Protein AF-0000000079021219 (afdb_homodimer)

Radius of gyration: 35.15 Å; Cα contacts (8 Å, |Δi|>4): 753; chains: 2; bounding box: 77×133×122 Å

Organism: Lymnaea stagnalis (NCBI:txid6523)

Secondary structure (DSSP, 8-state):
-------------------------TT--------------HHHHSTTSSEEHHHHHHHHH-HHHHHHH-EEEEEEEEEEE--PPP---------------S-GGG-EEEEEEEEEEEEESSS-PPPEEEP--SSEE--EEEEEESSTTPBPSSSEEEEEEEEEEEEEEE-TTS-EEEEEEEEEEEEEEEE-/-------------------------TT--------------HHHHSTTSSEEHHHHHHHHH-HHHHHHH-EEEEEEEEEEE--PPP-----------------STT-EEEEEEEEEEEEESSS-PPPEEEP--SSEE--EEEEEESSTTPBPGGGEEEEEEEEEEEEEEE-TTS-EEEEEEEEEEEEEEEE-

Sequence (384 aa):
MTFHLFRSFSVAIFCWLPLTCEVHSSFLHNGSFKKNSCQLTARQRFPGLFLSREKVMCMLVDPDGLSEESYRISEVQLRVPYNPKAEEVATEARTRFSRATSDPCCTTTMTMTIPYTVVPKYDSRQQFKVKHLSTSYQILHEGKCASPGAACTMTGTCQLMYRVQWVLVEKGDGTDTFIPVEVANHCYCQYHMTFHLFRSFSVAIFCWLPLTCEVHSSFLHNGSFKKNSCQLTARQRFPGLFLSREKVMCMLVDPDGLSEESYRISEVQLRVPYNPKAEEVATEARTRFSRATSDPCCTTTMTMTIPYTVVPKYDSRQQFKVKHLSTSYQILHEGKCASPGAACTMTGTCQLMYRVQWVLVEKGDGTDTFIPVEVANHCYCQYH

Structure (mmCIF, N/CA/C/O backbone):
data_AF-0000000079021219-model_v1
#
loop_
_entity.id
_entity.type
_entity.pdbx_description
1 polymer 'Spaetzle domain-containing protein'
#
loop_
_atom_site.group_PDB
_atom_site.id
_atom_site.type_symbol
_atom_site.label_atom_id
_atom_site.label_alt_id
_atom_site.label_comp_id
_atom_site.label_asym_id
_atom_site.label_entity_id
_atom_site.label_seq_id
_atom_site.pdbx_PDB_ins_code
_atom_site.Cartn_x
_atom_site.Cartn_y
_atom_site.Cartn_z
_atom_site.occupancy
_atom_site.B_iso_or_equiv
_atom_site.auth_seq_id
_atom_site.auth_comp_id
_atom_site.auth_asym_id
_atom_site.auth_atom_id
_atom_site.pdbx_PDB_model_num
ATOM 1 N N . MET A 1 1 ? -36.031 95.625 -39.094 1 22.97 1 MET A N 1
ATOM 2 C CA . MET A 1 1 ? -35.812 96.188 -37.781 1 22.97 1 MET A CA 1
ATOM 3 C C . MET A 1 1 ? -34.812 95.312 -37 1 22.97 1 MET A C 1
ATOM 5 O O . MET A 1 1 ? -34.531 94.188 -37.375 1 22.97 1 MET A O 1
ATOM 9 N N . THR A 1 2 ? -34.812 95.375 -35.594 1 24.5 2 THR A N 1
ATOM 10 C CA . THR A 1 2 ? -33.906 95.5 -34.469 1 24.5 2 THR A CA 1
ATOM 11 C C . THR A 1 2 ? -33.469 94.125 -33.938 1 24.5 2 THR A C 1
ATOM 13 O O . THR A 1 2 ? -32.562 94.062 -33.125 1 24.5 2 THR A O 1
ATOM 16 N N . PHE A 1 3 ? -34.125 93 -34.25 1 26.78 3 PHE A N 1
ATOM 17 C CA . PHE A 1 3 ? -34.188 92.25 -33 1 26.78 3 PHE A CA 1
ATOM 18 C C . PHE A 1 3 ? -32.781 91.812 -32.594 1 26.78 3 PHE A C 1
ATOM 20 O O . PHE A 1 3 ? -32.031 91.25 -33.406 1 26.78 3 PHE A O 1
ATOM 27 N N . HIS A 1 4 ? -32.25 92.25 -31.453 1 21.83 4 HIS A N 1
ATOM 28 C CA . HIS A 1 4 ? -31.078 92.438 -30.594 1 21.83 4 HIS A CA 1
ATOM 29 C C . HIS A 1 4 ? -30.578 91.062 -30.062 1 21.83 4 HIS A C 1
ATOM 31 O O . HIS A 1 4 ? -29.391 90.875 -29.797 1 21.83 4 HIS A O 1
ATOM 37 N N . LEU A 1 5 ? -31.453 90.062 -29.609 1 23.92 5 LEU A N 1
ATOM 38 C CA . LEU A 1 5 ? -31.109 89.625 -28.266 1 23.92 5 LEU A CA 1
ATOM 39 C C . LEU A 1 5 ? -29.906 88.688 -28.312 1 23.92 5 LEU A C 1
ATOM 41 O O . LEU A 1 5 ? -29.953 87.625 -28.969 1 23.92 5 LEU A O 1
ATOM 45 N N . PHE A 1 6 ? -28.641 89.125 -28.141 1 26.73 6 PHE A N 1
ATOM 46 C CA . PHE A 1 6 ? -27.281 88.625 -28.062 1 26.73 6 PHE A CA 1
ATOM 47 C C . PHE A 1 6 ? -27.109 87.75 -26.828 1 26.73 6 PHE A C 1
ATOM 49 O O . PHE A 1 6 ? -26.625 88.188 -25.797 1 26.73 6 PHE A O 1
ATOM 56 N N . ARG A 1 7 ? -28.266 87.062 -26.297 1 23.08 7 ARG A N 1
ATOM 57 C CA . ARG A 1 7 ? -27.984 86.562 -24.938 1 23.08 7 ARG A CA 1
ATOM 58 C C . ARG A 1 7 ? -26.75 85.688 -24.906 1 23.08 7 ARG A C 1
ATOM 60 O O . ARG A 1 7 ? -26.641 84.75 -25.719 1 23.08 7 ARG A O 1
ATOM 67 N N . SER A 1 8 ? -25.562 86.188 -24.344 1 23 8 SER A N 1
ATOM 68 C CA . SER A 1 8 ? -24.219 85.812 -23.953 1 23 8 SER A CA 1
ATOM 69 C C . SER A 1 8 ? -24.234 84.625 -23.031 1 23 8 SER A C 1
ATOM 71 O O . SER A 1 8 ? -24.766 84.688 -21.922 1 23 8 SER A O 1
ATOM 73 N N . PHE A 1 9 ? -24.656 83.375 -23.484 1 28.86 9 PHE A N 1
ATOM 74 C CA . PHE A 1 9 ? -24.688 82.188 -22.656 1 28.86 9 PHE A CA 1
ATOM 75 C C . PHE A 1 9 ? -23.328 81.938 -22.016 1 28.86 9 PHE A C 1
ATOM 77 O O . PHE A 1 9 ? -22.312 81.812 -22.719 1 28.86 9 PHE A O 1
ATOM 84 N N . SER A 1 10 ? -23.062 82.5 -20.703 1 21.81 10 SER A N 1
ATOM 85 C CA . SER A 1 10 ? -21.953 82.375 -19.75 1 21.81 10 SER A CA 1
ATOM 86 C C . SER A 1 10 ? -21.594 80.938 -19.453 1 21.81 10 SER A C 1
ATOM 88 O O . SER A 1 10 ? -22.328 80.25 -18.734 1 21.81 10 SER A O 1
ATOM 90 N N . VAL A 1 11 ? -21.172 80.062 -20.375 1 25.95 11 VAL A N 1
ATOM 91 C CA . VAL A 1 11 ? -20.828 78.688 -20.188 1 25.95 11 VAL A CA 1
ATOM 92 C C . VAL A 1 11 ? -19.656 78.562 -19.203 1 25.95 11 VAL A C 1
ATOM 94 O O . VAL A 1 11 ? -18.5 78.625 -19.594 1 25.95 11 VAL A O 1
ATOM 97 N N . ALA A 1 12 ? -19.578 79.438 -18.016 1 21.14 12 ALA A N 1
ATOM 98 C CA . ALA A 1 12 ? -18.328 79.5 -17.266 1 21.14 12 ALA A CA 1
ATOM 99 C C . ALA A 1 12 ? -17.938 78.125 -16.703 1 21.14 12 ALA A C 1
ATOM 101 O O . ALA A 1 12 ? -16.766 77.875 -16.406 1 21.14 12 ALA A O 1
ATOM 102 N N . ILE A 1 13 ? -18.766 77.125 -16.297 1 25.8 13 ILE A N 1
ATOM 103 C CA . ILE A 1 13 ? -18.391 76.688 -14.969 1 25.8 13 ILE A CA 1
ATOM 104 C C . ILE A 1 13 ? -17.078 75.875 -15.055 1 25.8 13 ILE A C 1
ATOM 106 O O . ILE A 1 13 ? -17 74.875 -15.734 1 25.8 13 ILE A O 1
ATOM 110 N N . PHE A 1 14 ? -15.812 76.438 -14.836 1 23.38 14 PHE A N 1
ATOM 111 C CA . PHE A 1 14 ? -14.398 76.125 -14.875 1 23.38 14 PHE A CA 1
ATOM 112 C C . PHE A 1 14 ? -14.102 75 -13.859 1 23.38 14 PHE A C 1
ATOM 114 O O . PHE A 1 14 ? -12.961 74.562 -13.766 1 23.38 14 PHE A O 1
ATOM 121 N N . CYS A 1 15 ? -14.922 74.688 -12.812 1 23.69 15 CYS A N 1
ATOM 122 C CA . CYS A 1 15 ? -14.133 74.375 -11.625 1 23.69 15 CYS A CA 1
ATOM 123 C C . CYS A 1 15 ? -13.375 73.062 -11.812 1 23.69 15 CYS A C 1
ATOM 125 O O . CYS A 1 15 ? -13.945 71.938 -11.672 1 23.69 15 CYS A O 1
ATOM 127 N N . TRP A 1 16 ? -12.602 72.75 -12.875 1 23.31 16 TRP A N 1
ATOM 128 C CA . TRP A 1 16 ? -11.977 71.438 -13.055 1 23.31 16 TRP A CA 1
ATOM 129 C C . TRP A 1 16 ? -10.945 71.188 -11.969 1 23.31 16 TRP A C 1
ATOM 131 O O . TRP A 1 16 ? -9.75 71.438 -12.172 1 23.31 16 TRP A O 1
ATOM 141 N N . LEU A 1 17 ? -10.953 71.875 -10.742 1 25.25 17 LEU A N 1
ATOM 142 C CA . LEU A 1 17 ? -9.703 71.625 -10.023 1 25.25 17 LEU A CA 1
ATOM 143 C C . LEU A 1 17 ? -9.477 70.125 -9.781 1 25.25 17 LEU A C 1
ATOM 145 O O . LEU A 1 17 ? -10.352 69.438 -9.258 1 25.25 17 LEU A O 1
ATOM 149 N N . PRO A 1 18 ? -8.594 69.5 -10.586 1 26.06 18 PRO A N 1
ATOM 150 C CA . PRO A 1 18 ? -8.195 68.062 -10.398 1 26.06 18 PRO A CA 1
ATOM 151 C C . PRO A 1 18 ? -7.594 67.812 -9.016 1 26.06 18 PRO A C 1
ATOM 153 O O . PRO A 1 18 ? -6.555 68.375 -8.672 1 26.06 18 PRO A O 1
ATOM 156 N N . LEU A 1 19 ? -8.32 68 -7.855 1 23.64 19 LEU A N 1
ATOM 157 C CA . LEU A 1 19 ? -7.734 67.625 -6.566 1 23.64 19 LEU A CA 1
ATOM 158 C C . LEU A 1 19 ? -7.043 66.25 -6.645 1 23.64 19 LEU A C 1
ATOM 160 O O . LEU A 1 19 ? -7.672 65.25 -6.988 1 23.64 19 LEU A O 1
ATOM 164 N N . THR A 1 20 ? -5.75 66.312 -7.004 1 25.94 20 THR A N 1
ATOM 165 C CA . THR A 1 20 ? -4.781 65.188 -6.898 1 25.94 20 THR A CA 1
ATOM 166 C C . THR A 1 20 ? -4.816 64.562 -5.508 1 25.94 20 THR A C 1
ATOM 168 O O . THR A 1 20 ? -4.551 65.25 -4.512 1 25.94 20 THR A O 1
ATOM 171 N N . CYS A 1 21 ? -5.902 63.906 -5.086 1 25.38 21 CYS A N 1
ATOM 172 C CA . CYS A 1 21 ? -5.922 63.125 -3.859 1 25.38 21 CYS A CA 1
ATOM 173 C C . CYS A 1 21 ? -4.645 62.281 -3.723 1 25.38 21 CYS A C 1
ATOM 175 O O . CYS A 1 21 ? -4.387 61.406 -4.531 1 25.38 21 CYS A O 1
ATOM 177 N N . GLU A 1 22 ? -3.553 63 -3.334 1 25.78 22 GLU A N 1
ATOM 178 C CA . GLU A 1 22 ? -2.35 62.312 -2.857 1 25.78 22 GLU A CA 1
ATOM 179 C C . GLU A 1 22 ? -2.689 61.219 -1.837 1 25.78 22 GLU A C 1
ATOM 181 O O . GLU A 1 22 ? -3.1 61.531 -0.715 1 25.78 22 GLU A O 1
ATOM 186 N N . VAL A 1 23 ? -3.371 60.156 -2.215 1 27.3 23 VAL A N 1
ATOM 187 C CA . VAL A 1 23 ? -3.461 59 -1.318 1 27.3 23 VAL A CA 1
ATOM 188 C C . VAL A 1 23 ? -2.068 58.625 -0.82 1 27.3 23 VAL A C 1
ATOM 190 O O . VAL A 1 23 ? -1.157 58.406 -1.619 1 27.3 23 VAL A O 1
ATOM 193 N N . HIS A 1 24 ? -1.625 59.25 0.231 1 25.52 24 HIS A N 1
ATOM 194 C CA . HIS A 1 24 ? -0.455 58.812 0.98 1 25.52 24 HIS A CA 1
ATOM 195 C C . HIS A 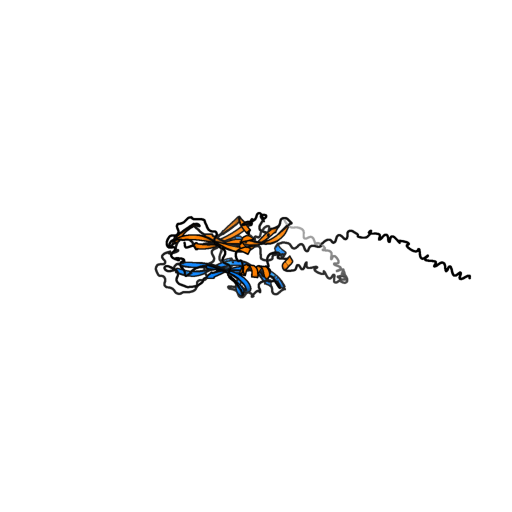1 24 ? -0.501 57.312 1.233 1 25.52 24 HIS A C 1
ATOM 197 O O . HIS A 1 24 ? -1.47 56.812 1.803 1 25.52 24 HIS A O 1
ATOM 203 N N . SER A 1 25 ? 0.122 56.5 0.363 1 25.83 25 SER A N 1
ATOM 204 C CA . SER A 1 25 ? 0.466 55.062 0.419 1 25.83 25 SER A CA 1
ATOM 205 C C . SER A 1 25 ? 1.284 54.75 1.664 1 25.83 25 SER A C 1
ATOM 207 O O . SER A 1 25 ? 2.252 54 1.598 1 25.83 25 SER A O 1
ATOM 209 N N . SER A 1 26 ? 1.461 55.625 2.617 1 25.72 26 SER A N 1
ATOM 210 C CA . SER A 1 26 ? 2.504 55.25 3.572 1 25.72 26 SER A CA 1
ATOM 211 C C . SER A 1 26 ? 2.178 53.938 4.281 1 25.72 26 SER A C 1
ATOM 213 O O . SER A 1 26 ? 3.082 53.188 4.664 1 25.72 26 SER A O 1
ATOM 215 N N . PHE A 1 27 ? 1.012 53.906 4.984 1 26.17 27 PHE A N 1
ATOM 216 C CA . PHE A 1 27 ? 1.003 53.031 6.152 1 26.17 27 PHE A CA 1
ATOM 217 C C . PHE A 1 27 ? 1.012 51.562 5.734 1 26.17 27 PHE A C 1
ATOM 219 O O . PHE A 1 27 ? 0.147 50.781 6.148 1 26.17 27 PHE A O 1
ATOM 226 N N . LEU A 1 28 ? 1.067 51.25 4.496 1 30.17 28 LEU A N 1
ATOM 227 C CA . LEU A 1 28 ? 1.035 49.781 4.41 1 30.17 28 LEU A CA 1
ATOM 228 C C . LEU A 1 28 ? 2.178 49.156 5.211 1 30.17 28 LEU A C 1
ATOM 230 O O . LEU A 1 28 ? 3.33 49.188 4.77 1 30.17 28 LEU A O 1
ATOM 234 N N . HIS A 1 29 ? 2.35 49.531 6.457 1 27.28 29 HIS A N 1
ATOM 235 C CA . HIS A 1 29 ? 3.293 48.844 7.336 1 27.28 29 HIS A CA 1
ATOM 236 C C . HIS A 1 29 ? 3.316 47.344 7.066 1 27.28 29 HIS A C 1
ATOM 238 O O . HIS A 1 29 ? 2.35 46.812 6.535 1 27.28 29 HIS A O 1
ATOM 244 N N . ASN A 1 30 ? 4.59 46.75 7.266 1 30.78 30 ASN A N 1
ATOM 245 C CA . ASN A 1 30 ? 5.195 45.406 7.281 1 30.78 30 ASN A CA 1
ATOM 246 C C . ASN A 1 30 ? 4.418 44.438 8.18 1 30.78 30 ASN A C 1
ATOM 248 O O . ASN A 1 30 ? 4.68 44.375 9.375 1 30.78 30 ASN A O 1
ATOM 252 N N . GLY A 1 31 ? 3.174 44.594 8.438 1 29.77 31 GLY A N 1
ATOM 253 C CA . GLY A 1 31 ? 2.641 43.5 9.219 1 29.77 31 GLY A CA 1
ATOM 254 C C . GLY A 1 31 ? 3.217 42.156 8.836 1 29.77 31 GLY A C 1
ATOM 255 O O . GLY A 1 31 ? 3.08 41.719 7.684 1 29.77 31 GLY A O 1
ATOM 256 N N . SER A 1 32 ? 4.465 41.938 9.32 1 31.39 32 SER A N 1
ATOM 257 C CA . SER A 1 32 ? 4.945 40.562 9.469 1 31.39 32 SER A CA 1
ATOM 258 C C . SER A 1 32 ? 3.789 39.594 9.695 1 31.39 32 SER A C 1
ATOM 260 O O . SER A 1 32 ? 3.229 39.531 10.797 1 31.39 32 SER A O 1
ATOM 262 N N . PHE A 1 33 ? 2.762 39.562 9.023 1 32.75 33 PHE A N 1
ATOM 263 C CA . PHE A 1 33 ? 2.029 38.312 9.102 1 32.75 33 PHE A CA 1
ATOM 264 C C . PHE A 1 33 ? 2.971 37.156 9.391 1 32.75 33 PHE A C 1
ATOM 266 O O . PHE A 1 33 ? 3.695 36.688 8.508 1 32.75 33 PHE A O 1
ATOM 273 N N . LYS A 1 34 ? 3.68 37.25 10.469 1 36.19 34 LYS A N 1
ATOM 274 C CA . LYS A 1 34 ? 4.203 36 10.992 1 36.19 34 LYS A CA 1
ATOM 275 C C . LYS A 1 34 ? 3.26 34.844 10.68 1 36.19 34 LYS A C 1
ATOM 277 O O . LYS A 1 34 ? 2.137 34.812 11.18 1 36.19 34 LYS A O 1
ATOM 282 N N . LYS A 1 35 ? 3.02 34.438 9.492 1 39.62 35 LYS A N 1
ATOM 283 C CA . LYS A 1 35 ? 2.459 33.125 9.148 1 39.62 35 LYS A CA 1
ATOM 284 C C . LYS A 1 35 ? 2.727 32.094 10.242 1 39.62 35 LYS A C 1
ATOM 286 O O . LYS A 1 35 ? 3.854 31.609 10.391 1 39.62 35 LYS A O 1
ATOM 291 N N . ASN A 1 36 ? 2.396 32.312 11.438 1 41.38 36 ASN A N 1
ATOM 292 C CA . ASN A 1 36 ? 2.301 31.266 12.453 1 41.38 36 ASN A CA 1
ATOM 293 C C . ASN A 1 36 ? 2.023 29.906 11.836 1 41.38 36 ASN A C 1
ATOM 295 O O . ASN A 1 36 ? 0.866 29.531 11.641 1 41.38 36 ASN A O 1
ATOM 299 N N . SER A 1 37 ? 2.59 29.547 10.711 1 49.06 37 SER A N 1
ATOM 300 C CA . SER A 1 37 ? 2.467 28.281 10.008 1 49.06 37 SER A CA 1
ATOM 301 C C . SER A 1 37 ? 2.512 27.094 10.977 1 49.06 37 SER A C 1
ATOM 303 O O . SER A 1 37 ? 3.418 27.016 11.805 1 49.06 37 SER A O 1
ATOM 305 N N . CYS A 1 38 ? 1.424 26.766 11.57 1 59.94 38 CYS A N 1
ATOM 306 C CA . CYS A 1 38 ? 1.309 25.547 12.375 1 59.94 38 CYS A CA 1
ATOM 307 C C . CYS A 1 38 ? 2.342 24.516 11.953 1 59.94 38 CYS A C 1
ATOM 309 O O . CYS A 1 38 ? 2.312 24.031 10.82 1 59.94 38 CYS A O 1
ATOM 311 N N . GLN A 1 39 ? 3.59 24.672 12.398 1 70.44 39 GLN A N 1
ATOM 312 C CA . GLN A 1 39 ? 4.652 23.75 12.008 1 70.44 39 GLN A CA 1
ATOM 313 C C . GLN A 1 39 ? 4.535 22.422 12.75 1 70.44 39 GLN A C 1
ATOM 315 O O . GLN A 1 39 ? 4.957 22.312 13.906 1 70.44 39 GLN A O 1
ATOM 320 N N . LEU A 1 40 ? 3.648 21.578 12.391 1 82.75 40 LEU A N 1
ATOM 321 C CA . LEU A 1 40 ? 3.627 20.219 12.938 1 82.75 40 LEU A CA 1
ATOM 322 C C . LEU A 1 40 ? 4.84 19.422 12.469 1 82.75 40 LEU A C 1
ATOM 324 O O . LEU A 1 40 ? 5.281 19.578 11.32 1 82.75 40 LEU A O 1
ATOM 328 N N . THR A 1 41 ? 5.441 18.703 13.531 1 86.12 41 THR A N 1
ATOM 329 C CA . THR A 1 41 ? 6.457 17.75 13.125 1 86.12 41 THR A CA 1
ATOM 330 C C . THR A 1 41 ? 5.844 16.656 12.25 1 86.12 41 THR A C 1
ATOM 332 O O . THR A 1 41 ? 4.625 16.453 12.258 1 86.12 41 THR A O 1
ATOM 335 N N . ALA A 1 42 ? 6.691 16.031 11.547 1 89.5 42 ALA A N 1
ATOM 336 C CA . ALA A 1 42 ? 6.207 14.953 10.695 1 89.5 42 ALA A CA 1
ATOM 337 C C . ALA A 1 42 ? 5.496 13.883 11.516 1 89.5 42 ALA A C 1
ATOM 339 O O . ALA A 1 42 ? 4.48 13.328 11.086 1 89.5 42 ALA A O 1
ATOM 340 N N . ARG A 1 43 ? 5.984 13.656 12.68 1 90 43 ARG A N 1
ATOM 341 C CA . ARG A 1 43 ? 5.371 12.648 13.547 1 90 43 ARG A CA 1
ATOM 342 C C . ARG A 1 43 ? 3.971 13.078 13.969 1 90 43 ARG A C 1
ATOM 344 O O . ARG A 1 43 ? 3.07 12.242 14.078 1 90 43 ARG A O 1
ATOM 351 N N . GLN A 1 44 ? 3.807 14.305 14.156 1 89.62 44 GLN A N 1
ATOM 352 C CA . GLN A 1 44 ? 2.506 14.836 14.547 1 89.62 44 GLN A CA 1
ATOM 353 C C . GLN A 1 44 ? 1.564 14.922 13.344 1 89.62 44 GLN A C 1
ATOM 355 O O . GLN A 1 44 ? 0.354 14.742 13.484 1 89.62 44 GLN A O 1
ATOM 360 N N . ARG A 1 45 ? 2.117 15.164 12.219 1 91.94 45 ARG A N 1
ATOM 361 C CA . ARG A 1 45 ? 1.324 15.367 11.008 1 91.94 45 ARG A CA 1
ATOM 362 C C . ARG A 1 45 ? 0.832 14.031 10.453 1 91.94 45 ARG A C 1
ATOM 364 O O . ARG A 1 45 ? -0.282 13.945 9.938 1 91.94 45 ARG A O 1
ATOM 371 N N . PHE A 1 46 ? 1.685 13.047 10.625 1 95.75 46 PHE A N 1
ATOM 372 C CA . PHE A 1 46 ? 1.354 11.742 10.062 1 95.75 46 PHE A CA 1
ATOM 373 C C . PHE A 1 46 ? 1.41 10.664 11.141 1 95.75 46 PHE A C 1
ATOM 375 O O . PHE A 1 46 ? 2.189 9.711 11.031 1 95.75 46 PHE A O 1
ATOM 382 N N . PRO A 1 47 ? 0.521 10.766 12.07 1 95.38 47 PRO A N 1
ATOM 383 C CA . PRO A 1 47 ? 0.582 9.797 13.164 1 95.38 47 PRO A CA 1
ATOM 384 C C . PRO A 1 47 ? 0.369 8.359 12.703 1 95.38 47 PRO A C 1
ATOM 386 O O . PRO A 1 47 ? -0.554 8.086 11.93 1 95.38 47 PRO A O 1
ATOM 389 N N . GLY A 1 48 ? 1.235 7.473 13.164 1 96.19 48 GLY A N 1
ATOM 390 C CA . GLY A 1 48 ? 1.099 6.047 12.914 1 96.19 48 GLY A CA 1
ATOM 391 C C . GLY A 1 48 ? 1.76 5.602 11.625 1 96.19 48 GLY A C 1
ATOM 392 O O . GLY A 1 48 ? 1.849 4.406 11.344 1 96.19 48 GLY A O 1
ATOM 393 N N . LEU A 1 49 ? 2.266 6.504 10.797 1 97.81 49 LEU A N 1
ATOM 394 C CA . LEU A 1 49 ? 2.77 6.168 9.469 1 97.81 49 LEU A CA 1
ATOM 395 C C . LEU A 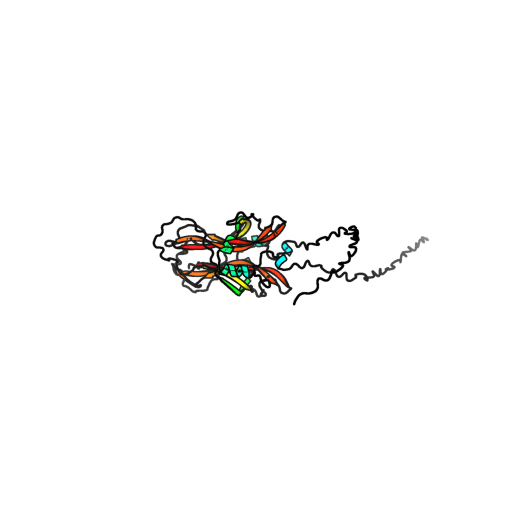1 49 ? 4.18 5.59 9.555 1 97.81 49 LEU A C 1
ATOM 397 O O . LEU A 1 49 ? 4.594 4.824 8.68 1 97.81 49 LEU A O 1
ATOM 401 N N . PHE A 1 50 ? 4.906 6 10.641 1 97.12 50 PHE A N 1
ATOM 402 C CA . PHE A 1 50 ? 6.312 5.629 10.742 1 97.12 50 PHE A CA 1
ATOM 403 C C . PHE A 1 50 ? 6.523 4.602 11.852 1 97.12 50 PHE A C 1
ATOM 405 O O . PHE A 1 50 ? 6.055 4.785 12.969 1 97.12 50 PHE A O 1
ATOM 412 N N . LEU A 1 51 ? 7.219 3.578 11.492 1 94.25 51 LEU A N 1
ATOM 413 C CA . LEU A 1 51 ? 7.531 2.539 12.469 1 94.25 51 LEU A CA 1
ATOM 414 C C . LEU A 1 51 ? 8.906 2.762 13.086 1 94.25 51 LEU A C 1
ATOM 416 O O . LEU A 1 51 ? 9.875 3.039 12.367 1 94.25 51 LEU A O 1
ATOM 420 N N . SER A 1 52 ? 8.898 2.551 14.305 1 92.12 52 SER A N 1
ATOM 421 C CA . SER A 1 52 ? 10.164 2.721 15 1 92.12 52 SER A CA 1
ATOM 422 C C . SER A 1 52 ? 11.156 1.621 14.625 1 92.12 52 SER A C 1
ATOM 424 O O . SER A 1 52 ? 10.758 0.56 14.141 1 92.12 52 SER A O 1
ATOM 426 N N . ARG A 1 53 ? 12.391 1.917 14.891 1 89.25 53 ARG A N 1
ATOM 427 C CA . ARG A 1 53 ? 13.438 0.927 14.664 1 89.25 53 ARG A CA 1
ATOM 428 C C . ARG A 1 53 ? 13.172 -0.347 15.453 1 89.25 53 ARG A C 1
ATOM 430 O O . ARG A 1 53 ? 13.383 -1.453 14.953 1 89.25 53 ARG A O 1
ATOM 437 N N . GLU A 1 54 ? 12.727 -0.184 16.594 1 87.06 54 GLU A N 1
ATOM 438 C CA . GLU A 1 54 ? 12.43 -1.329 17.438 1 87.06 54 GLU A CA 1
ATOM 439 C C . GLU A 1 54 ? 11.352 -2.217 16.812 1 87.06 54 GLU A C 1
ATOM 441 O O . GLU A 1 54 ? 11.477 -3.443 16.812 1 87.06 54 GLU A O 1
ATOM 446 N N . LYS A 1 55 ? 10.359 -1.562 16.391 1 87.31 55 LYS A N 1
ATOM 447 C CA . LYS A 1 55 ? 9.289 -2.332 15.766 1 87.31 55 LYS A CA 1
ATOM 448 C C . LYS A 1 55 ? 9.797 -3.051 14.516 1 87.31 55 LYS A C 1
ATOM 450 O O . LYS A 1 55 ? 9.43 -4.203 14.266 1 87.31 55 LYS A O 1
ATOM 455 N N . VAL A 1 56 ? 10.602 -2.4 13.727 1 86.06 56 VAL A N 1
ATOM 456 C CA . VAL A 1 56 ? 11.188 -3 12.531 1 86.06 56 VAL A CA 1
ATOM 457 C C . VAL A 1 56 ? 12.039 -4.207 12.922 1 86.06 56 VAL A C 1
ATOM 459 O O . VAL A 1 56 ? 11.961 -5.262 12.281 1 86.06 56 VAL A O 1
ATOM 462 N N . MET A 1 57 ? 12.75 -4.082 13.977 1 85.31 57 MET A N 1
ATOM 463 C CA . MET A 1 57 ? 13.602 -5.176 14.438 1 85.31 57 MET A CA 1
ATOM 464 C C . MET A 1 57 ? 12.758 -6.344 14.938 1 85.31 57 MET A C 1
ATOM 466 O O . MET A 1 57 ? 13.125 -7.504 14.742 1 85.31 57 MET A O 1
ATOM 470 N N . CYS A 1 58 ? 11.68 -6.035 15.516 1 84.31 58 CYS A N 1
ATOM 471 C CA . CYS A 1 58 ? 10.789 -7.086 15.992 1 84.31 58 CYS A CA 1
ATOM 472 C C . CYS A 1 58 ? 10.219 -7.887 14.828 1 84.31 58 CYS A C 1
ATOM 474 O O . CYS A 1 58 ? 10.016 -9.094 14.945 1 84.31 58 CYS A O 1
ATOM 476 N N . MET A 1 59 ? 10 -7.168 13.695 1 81.62 59 MET A N 1
ATOM 477 C CA . MET A 1 59 ? 9.484 -7.852 12.516 1 81.62 59 MET A CA 1
ATOM 478 C C . MET A 1 59 ? 10.492 -8.867 11.992 1 81.62 59 MET A C 1
ATOM 480 O O . MET A 1 59 ? 10.109 -9.867 11.375 1 81.62 59 MET A O 1
ATOM 484 N N . LEU A 1 60 ? 11.75 -8.57 12.312 1 77.25 60 LEU A N 1
ATOM 485 C CA . LEU A 1 60 ? 12.812 -9.477 11.906 1 77.25 60 LEU A CA 1
ATOM 486 C C . LEU A 1 60 ? 12.766 -10.773 12.719 1 77.25 60 LEU A C 1
ATOM 488 O O . LEU A 1 60 ? 13.078 -11.844 12.203 1 77.25 60 LEU A O 1
ATOM 492 N N . VAL A 1 61 ? 12.352 -10.641 13.914 1 78.75 61 VAL A N 1
ATOM 493 C CA . VAL A 1 61 ? 12.398 -11.766 14.836 1 78.75 61 VAL A CA 1
ATOM 494 C C . VAL A 1 61 ? 11.07 -12.523 14.797 1 78.75 61 VAL A C 1
ATOM 496 O O . VAL A 1 61 ? 11.047 -13.758 14.859 1 78.75 61 VAL A O 1
ATOM 499 N N . ASP A 1 62 ? 9.961 -11.672 14.789 1 77.44 62 ASP A N 1
ATOM 500 C CA . ASP A 1 62 ? 8.625 -12.25 14.75 1 77.44 62 ASP A CA 1
ATOM 501 C C . ASP A 1 62 ? 7.789 -11.625 13.633 1 77.44 62 ASP A C 1
ATOM 503 O O . ASP A 1 62 ? 7.016 -10.695 13.883 1 77.44 62 ASP A O 1
ATOM 507 N N . PRO A 1 63 ? 7.844 -12.203 12.469 1 68.12 63 PRO A N 1
ATOM 508 C CA . PRO A 1 63 ? 7.121 -11.602 11.344 1 68.12 63 PRO A CA 1
ATOM 509 C C . PRO A 1 63 ? 5.605 -11.633 11.539 1 68.12 63 PRO A C 1
ATOM 511 O O . PRO A 1 63 ? 4.891 -10.797 10.984 1 68.12 63 PRO A O 1
ATOM 514 N N . ASP A 1 64 ? 5.164 -12.422 12.391 1 71.94 64 ASP A N 1
ATOM 515 C CA . ASP A 1 64 ? 3.721 -12.57 12.547 1 71.94 64 ASP A CA 1
ATOM 516 C C . ASP A 1 64 ? 3.16 -11.523 13.508 1 71.94 64 ASP A C 1
ATOM 518 O O . ASP A 1 64 ? 1.952 -11.273 13.531 1 71.94 64 ASP A O 1
ATOM 522 N N . GLY A 1 65 ? 4.016 -10.914 14.281 1 73.31 65 GLY A N 1
ATOM 523 C CA . GLY A 1 65 ? 3.562 -9.938 15.258 1 73.31 65 GLY A CA 1
ATOM 524 C C . GLY A 1 65 ? 2.777 -8.797 14.641 1 73.31 65 GLY A C 1
ATOM 525 O O . GLY A 1 65 ? 1.73 -8.398 15.156 1 73.31 65 GLY A O 1
ATOM 526 N N . LEU A 1 66 ? 3.213 -8.273 13.578 1 80.94 66 LEU A N 1
ATOM 527 C CA . LEU A 1 66 ? 2.518 -7.184 12.898 1 80.94 66 LEU A CA 1
ATOM 528 C C . LEU A 1 66 ? 1.152 -7.641 12.398 1 80.94 66 LEU A C 1
ATOM 530 O O . LEU A 1 66 ? 0.178 -6.887 12.461 1 80.94 66 LEU A O 1
ATOM 534 N N . SER A 1 67 ? 1.117 -8.859 11.953 1 76.5 67 SER A N 1
ATOM 535 C CA . SER A 1 67 ? -0.144 -9.406 11.461 1 76.5 67 SER A CA 1
ATOM 536 C C . SER A 1 67 ? -1.194 -9.453 12.562 1 76.5 67 SER A C 1
ATOM 538 O O . SER A 1 67 ? -2.379 -9.227 12.312 1 76.5 67 SER A O 1
ATOM 540 N N . GLU A 1 68 ? -0.74 -9.633 13.758 1 78.69 68 GLU A N 1
ATOM 541 C CA . GLU A 1 68 ? -1.665 -9.727 14.883 1 78.69 68 GLU A CA 1
ATOM 542 C C . GLU A 1 68 ? -2.242 -8.359 15.234 1 78.69 68 GLU A C 1
ATOM 544 O O . GLU A 1 68 ? -3.35 -8.266 15.773 1 78.69 68 GLU A O 1
ATOM 549 N N . GLU A 1 69 ? -1.56 -7.332 14.93 1 85.81 69 GLU A N 1
ATOM 550 C CA . GLU A 1 69 ? -1.997 -5.973 15.234 1 85.81 69 GLU A CA 1
ATOM 551 C C . GLU A 1 69 ? -2.754 -5.363 14.055 1 85.81 69 GLU A C 1
ATOM 553 O O . GLU A 1 69 ? -3.309 -4.266 14.172 1 85.81 69 GLU A O 1
ATOM 558 N N . SER A 1 70 ? -2.879 -6.148 13.047 1 91.12 70 SER A N 1
ATOM 559 C CA . SER A 1 70 ? -3.387 -5.582 11.805 1 91.12 70 SER A CA 1
ATOM 560 C C . SER A 1 70 ? -4.91 -5.602 11.766 1 91.12 70 SER A C 1
ATOM 562 O O . SER A 1 70 ? -5.547 -6.32 12.539 1 91.12 70 SER A O 1
ATOM 564 N N . TYR A 1 71 ? -5.461 -4.762 11.016 1 95.38 71 TYR A N 1
ATOM 565 C CA . TYR A 1 71 ? -6.883 -4.66 10.703 1 95.38 71 TYR A CA 1
ATOM 566 C C . TYR A 1 71 ? -7.184 -5.266 9.336 1 95.38 71 TYR A C 1
ATOM 568 O O . TYR A 1 71 ? -6.266 -5.578 8.57 1 95.38 71 TYR A O 1
ATOM 576 N N . ARG A 1 72 ? -8.43 -5.52 9.055 1 95.06 72 ARG A N 1
ATOM 577 C CA . ARG A 1 72 ? -8.891 -5.969 7.75 1 95.06 72 ARG A CA 1
ATOM 578 C C . ARG A 1 72 ? -10 -5.07 7.219 1 95.06 72 ARG A C 1
ATOM 580 O O . ARG A 1 72 ? -10.727 -4.449 7.996 1 95.06 72 ARG A O 1
ATOM 587 N N . ILE A 1 73 ? -10.094 -4.984 5.934 1 95.75 73 ILE A N 1
ATOM 588 C CA . ILE A 1 73 ? -11.164 -4.211 5.316 1 95.75 73 ILE A CA 1
ATOM 589 C C . ILE A 1 73 ? -12.5 -4.93 5.512 1 95.75 73 ILE A C 1
ATOM 591 O O . ILE A 1 73 ? -12.633 -6.109 5.176 1 95.75 73 ILE A O 1
ATOM 595 N N . SER A 1 74 ? -13.453 -4.254 6.043 1 95.81 74 SER A N 1
ATOM 596 C CA . SER A 1 74 ? -14.758 -4.848 6.316 1 95.81 74 SER A CA 1
ATOM 597 C C . SER A 1 74 ? -15.789 -4.406 5.285 1 95.81 74 SER A C 1
ATOM 599 O O . SER A 1 74 ? -16.516 -5.234 4.73 1 95.81 74 SER A O 1
ATOM 601 N N . GLU A 1 75 ? -15.906 -3.084 5.078 1 95.81 75 GLU A N 1
ATOM 602 C CA . GLU A 1 75 ? -16.828 -2.527 4.094 1 95.81 75 GLU A CA 1
ATOM 603 C C . GLU A 1 75 ? -16.094 -1.722 3.033 1 95.81 75 GLU A C 1
ATOM 605 O O . GLU A 1 75 ? -15.039 -1.132 3.312 1 95.81 75 GLU A O 1
ATOM 610 N N . VAL A 1 76 ? -16.656 -1.824 1.879 1 96.31 76 VAL A N 1
ATOM 611 C CA . VAL A 1 76 ? -16.078 -1.127 0.733 1 96.31 76 VAL A CA 1
ATOM 612 C C . VAL A 1 76 ? -17.141 -0.246 0.079 1 96.31 76 VAL A C 1
ATOM 614 O O . VAL A 1 76 ? -18.297 -0.659 -0.072 1 96.31 76 VAL A O 1
ATOM 617 N N . GLN A 1 77 ? -16.766 0.96 -0.27 1 92.81 77 GLN A N 1
ATOM 618 C CA . GLN A 1 77 ? -17.688 1.869 -0.946 1 92.81 77 GLN A CA 1
ATOM 619 C C . GLN A 1 77 ? -17.734 1.589 -2.445 1 92.81 77 GLN A C 1
ATOM 621 O O . GLN A 1 77 ? -18.812 1.597 -3.049 1 92.81 77 GLN A O 1
ATOM 626 N N . LEU A 1 78 ? -16.562 1.402 -3 1 90.31 78 LEU A N 1
ATOM 627 C CA . LEU A 1 78 ? -16.484 1.231 -4.445 1 90.31 78 LEU A CA 1
ATOM 628 C C . LEU A 1 78 ? -15.25 0.418 -4.824 1 90.31 78 LEU A C 1
ATOM 630 O O . LEU A 1 78 ? -14.188 0.574 -4.219 1 90.31 78 LEU A O 1
ATOM 634 N N . ARG A 1 79 ? -15.414 -0.44 -5.844 1 89.19 79 ARG A N 1
ATOM 635 C CA . ARG A 1 79 ? -14.305 -1.157 -6.469 1 89.19 79 ARG A CA 1
ATOM 636 C C . ARG A 1 79 ? -14.273 -0.911 -7.973 1 89.19 79 ARG A C 1
ATOM 638 O O . ARG A 1 79 ? -15.305 -0.994 -8.641 1 89.19 79 ARG A O 1
ATOM 645 N N . VAL A 1 80 ? -13.117 -0.56 -8.414 1 84.5 80 VAL A N 1
ATOM 646 C CA . VAL A 1 80 ? -12.906 -0.354 -9.836 1 84.5 80 VAL A CA 1
ATOM 647 C C . VAL A 1 80 ? -11.805 -1.291 -10.336 1 84.5 80 VAL A C 1
ATOM 649 O O . VAL A 1 80 ? -10.656 -1.208 -9.891 1 84.5 80 VAL A O 1
ATOM 652 N N . PRO A 1 81 ? -12.203 -2.176 -11.25 1 82.06 81 PRO A N 1
ATOM 653 C CA . PRO A 1 81 ? -11.141 -3.023 -11.805 1 82.06 81 PRO A CA 1
ATOM 654 C C . PRO A 1 81 ? -10 -2.215 -12.414 1 82.06 81 PRO A C 1
ATOM 656 O O . PRO A 1 81 ? -10.234 -1.209 -13.086 1 82.06 81 PRO A O 1
ATOM 659 N N . TYR A 1 82 ? -8.781 -2.547 -12 1 80.06 82 TYR A N 1
ATOM 660 C CA . TYR A 1 82 ? -7.559 -1.938 -12.508 1 80.06 82 TYR A CA 1
ATOM 661 C C . TYR A 1 82 ? -6.426 -2.955 -12.578 1 80.06 82 TYR A C 1
ATOM 663 O O . TYR A 1 82 ? -5.777 -3.238 -11.57 1 80.06 82 TYR A O 1
ATOM 671 N N . ASN A 1 83 ? -6.176 -3.479 -13.75 1 71.31 83 ASN A N 1
ATOM 672 C CA . ASN A 1 83 ? -5.105 -4.449 -13.945 1 71.31 83 ASN A CA 1
ATOM 673 C C . ASN A 1 83 ? -3.912 -3.832 -14.672 1 71.31 83 ASN A C 1
ATOM 675 O O . ASN A 1 83 ? -3.984 -3.562 -15.875 1 71.31 83 ASN A O 1
ATOM 679 N N . PRO A 1 84 ? -2.916 -3.455 -13.812 1 62.62 84 PRO A N 1
ATOM 680 C CA . PRO A 1 84 ? -1.748 -2.91 -14.508 1 62.62 84 PRO A CA 1
ATOM 681 C C . PRO A 1 84 ? -1.106 -3.916 -15.461 1 62.62 84 PRO A C 1
ATOM 683 O O . PRO A 1 84 ? -1.218 -5.125 -15.25 1 62.62 84 PRO A O 1
ATOM 686 N N . LYS A 1 85 ? -0.764 -3.441 -16.625 1 61.28 85 LYS A N 1
ATOM 687 C CA . LYS A 1 85 ? -0.056 -4.305 -17.562 1 61.28 85 LYS A CA 1
ATOM 688 C C . LYS A 1 85 ? 1.27 -4.785 -16.984 1 61.28 85 LYS A C 1
ATOM 690 O O . LYS A 1 85 ? 1.942 -4.039 -16.266 1 61.28 85 LYS A O 1
ATOM 695 N N . ALA A 1 86 ? 1.446 -6.113 -16.969 1 56.06 86 ALA A N 1
ATOM 696 C CA . ALA A 1 86 ? 2.73 -6.664 -16.531 1 56.06 86 ALA A CA 1
ATOM 697 C C . ALA A 1 86 ? 3.881 -6.051 -17.328 1 56.06 86 ALA A C 1
ATOM 699 O O . ALA A 1 86 ? 3.695 -5.633 -18.484 1 56.06 86 ALA A O 1
ATOM 700 N N . GLU A 1 87 ? 4.906 -5.484 -16.641 1 52.81 87 GLU A N 1
ATOM 701 C CA . GLU A 1 87 ? 6.066 -5.059 -17.422 1 52.81 87 GLU A CA 1
ATOM 702 C C . GLU A 1 87 ? 6.535 -6.16 -18.359 1 52.81 87 GLU A C 1
ATOM 704 O O . GLU A 1 87 ? 6.668 -7.316 -17.953 1 52.81 87 GLU A O 1
ATOM 709 N N . GLU A 1 88 ? 6.188 -6.043 -19.703 1 46.84 88 GLU A N 1
ATOM 710 C CA . GLU A 1 88 ? 6.625 -6.996 -20.719 1 46.84 88 GLU A CA 1
ATOM 711 C C . GLU A 1 88 ? 8.125 -7.258 -20.625 1 46.84 88 GLU A C 1
ATOM 713 O O . GLU A 1 88 ? 8.93 -6.328 -20.719 1 46.84 88 GLU A O 1
ATOM 718 N N . VAL A 1 89 ? 8.586 -8.125 -19.828 1 42.59 89 VAL A N 1
ATOM 719 C CA . VAL A 1 89 ? 9.938 -8.555 -20.172 1 42.59 89 VAL A CA 1
ATOM 720 C C . VAL A 1 89 ? 9.953 -9.094 -21.609 1 42.59 89 VAL A C 1
ATOM 722 O O . VAL A 1 89 ? 9.133 -9.93 -21.969 1 42.59 89 VAL A O 1
ATOM 725 N N . ALA A 1 90 ? 10.445 -8.234 -22.641 1 37.84 90 ALA A N 1
ATOM 726 C CA . ALA A 1 90 ? 10.617 -8.531 -24.062 1 37.84 90 ALA A CA 1
ATOM 727 C C . ALA A 1 90 ? 11.102 -9.969 -24.266 1 37.84 90 ALA A C 1
ATOM 729 O O . ALA A 1 90 ? 12.305 -10.234 -24.219 1 37.84 90 ALA A O 1
ATOM 730 N N . THR A 1 91 ? 10.766 -10.945 -23.594 1 35.25 91 THR A N 1
ATOM 731 C CA . THR A 1 91 ? 11.367 -12.133 -24.188 1 35.25 91 THR A CA 1
ATOM 732 C C . THR A 1 91 ? 10.672 -12.492 -25.5 1 35.25 91 THR A C 1
ATOM 734 O O . THR A 1 91 ? 9.445 -12.477 -25.578 1 35.25 91 THR A O 1
ATOM 737 N N . GLU A 1 92 ? 11.367 -12.352 -26.578 1 34.72 92 GLU A N 1
ATOM 738 C CA . GLU A 1 92 ? 11.078 -12.789 -27.938 1 34.72 92 GLU A CA 1
ATOM 739 C C . GLU A 1 92 ? 10.422 -14.164 -27.953 1 34.72 92 GLU A C 1
ATOM 741 O O . GLU A 1 92 ? 11 -15.133 -28.438 1 34.72 92 GLU A O 1
ATOM 746 N N . ALA A 1 93 ? 9.914 -14.742 -27 1 36.09 93 ALA A N 1
ATOM 747 C CA . ALA A 1 93 ? 9.594 -16.125 -27.297 1 36.09 93 ALA A CA 1
ATOM 748 C C . ALA A 1 93 ? 8.484 -16.219 -28.344 1 36.09 93 ALA A C 1
ATOM 750 O O . ALA A 1 93 ? 7.629 -15.336 -28.438 1 36.09 93 ALA A O 1
ATOM 751 N N . ARG A 1 94 ? 8.641 -17.109 -29.328 1 33.91 94 ARG A N 1
ATOM 752 C CA . ARG A 1 94 ? 7.895 -17.672 -30.453 1 33.91 94 ARG A CA 1
ATOM 753 C C . ARG A 1 94 ? 6.453 -17.984 -30.047 1 33.91 94 ARG A C 1
ATOM 755 O O . ARG A 1 94 ? 6.18 -18.312 -28.891 1 33.91 94 ARG A O 1
ATOM 762 N N . THR A 1 95 ? 5.391 -17.516 -30.797 1 34.28 95 THR A N 1
ATOM 763 C CA . THR A 1 95 ? 3.938 -17.609 -30.891 1 34.28 95 THR A CA 1
ATOM 764 C C . THR A 1 95 ? 3.471 -19.031 -30.625 1 34.28 95 THR A C 1
ATOM 766 O O . THR A 1 95 ? 2.361 -19.406 -31 1 34.28 95 THR A O 1
ATOM 769 N N . ARG A 1 96 ? 4.402 -20.016 -30.312 1 32 96 ARG A N 1
ATOM 770 C CA . ARG A 1 96 ? 3.625 -21.234 -30.5 1 32 96 ARG A CA 1
ATOM 771 C C . ARG A 1 96 ? 2.283 -21.141 -29.781 1 32 96 ARG A C 1
ATOM 773 O O . ARG A 1 96 ? 2.072 -20.25 -28.953 1 32 96 ARG A O 1
ATOM 780 N N . PHE A 1 97 ? 1.557 -22.391 -29.797 1 32.44 97 PHE A N 1
ATOM 781 C CA . PHE A 1 97 ? 0.184 -22.75 -29.453 1 32.44 97 PHE A CA 1
ATOM 782 C C . PHE A 1 97 ? -0.148 -22.344 -28.031 1 32.44 97 PHE A C 1
ATOM 784 O O . PHE A 1 97 ? 0.448 -22.844 -27.078 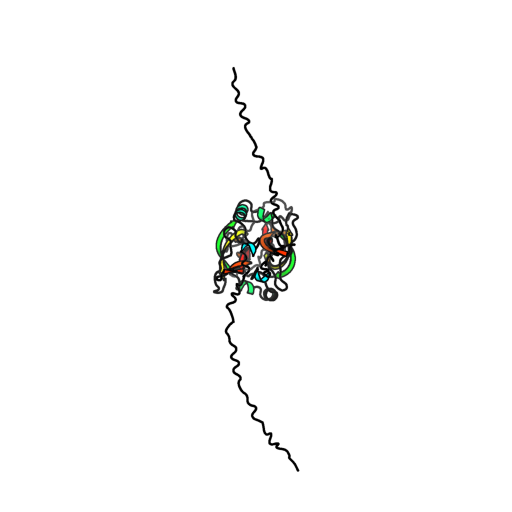1 32.44 97 PHE A O 1
ATOM 791 N N . SER A 1 98 ? -0.174 -21.094 -27.766 1 34.12 98 SER A N 1
ATOM 792 C CA . SER A 1 98 ? -0.379 -20.438 -26.469 1 34.12 98 SER A CA 1
ATOM 793 C C . SER A 1 98 ? -1.581 -21.031 -25.734 1 34.12 98 SER A C 1
ATOM 795 O O . SER A 1 98 ? -2.725 -20.672 -26.031 1 34.12 98 SER A O 1
ATOM 797 N N . ARG A 1 99 ? -1.559 -22.438 -25.688 1 31.59 99 ARG A N 1
ATOM 798 C CA . ARG A 1 99 ? -2.623 -22.922 -24.812 1 31.59 99 ARG A CA 1
ATOM 799 C C . ARG A 1 99 ? -2.738 -22.062 -23.562 1 31.59 99 ARG A C 1
ATOM 801 O O . ARG A 1 99 ? -1.728 -21.656 -22.984 1 31.59 99 ARG A O 1
ATOM 808 N N . ALA A 1 100 ? -3.77 -21.406 -23.438 1 35.72 100 ALA A N 1
ATOM 809 C CA . ALA A 1 100 ? -4.234 -20.625 -22.281 1 35.72 100 ALA A CA 1
ATOM 810 C C . ALA A 1 100 ? -3.816 -21.281 -20.969 1 35.72 100 ALA A C 1
ATOM 812 O O . ALA A 1 100 ? -4.484 -22.203 -20.5 1 35.72 100 ALA A O 1
ATOM 813 N N . THR A 1 101 ? -2.68 -21.969 -20.906 1 35.78 101 THR A N 1
ATOM 814 C CA . THR A 1 101 ? -2.412 -22.703 -19.688 1 35.78 101 THR A CA 1
ATOM 815 C C . THR A 1 101 ? -2.268 -21.75 -18.5 1 35.78 101 THR A C 1
ATOM 817 O O . THR A 1 101 ? -1.156 -21.5 -18.031 1 35.78 101 THR A O 1
ATOM 820 N N . SER A 1 102 ? -2.621 -20.547 -18.531 1 40.69 102 SER A N 1
ATOM 821 C CA . SER A 1 102 ? -2.746 -19.938 -17.203 1 40.69 102 SER A CA 1
ATOM 822 C C . SER A 1 102 ? -3.355 -20.922 -16.219 1 40.69 102 SER A C 1
ATOM 824 O O . SER A 1 102 ? -4.25 -21.703 -16.562 1 40.69 102 SER A O 1
ATOM 826 N N . ASP A 1 103 ? -2.699 -21.719 -15.453 1 44.97 103 ASP A N 1
ATOM 827 C CA . ASP A 1 103 ? -3.551 -22.391 -14.477 1 44.97 103 ASP A CA 1
ATOM 828 C C . ASP A 1 103 ? -4.84 -21.609 -14.234 1 44.97 103 ASP A C 1
ATOM 830 O O . ASP A 1 103 ? -4.812 -20.531 -13.648 1 44.97 103 ASP A O 1
ATOM 834 N N . PRO A 1 104 ? -5.703 -21.484 -15.227 1 49.41 104 PRO A N 1
ATOM 835 C CA . PRO A 1 104 ? -6.941 -20.703 -15.234 1 49.41 104 PRO A CA 1
ATOM 836 C C . PRO A 1 104 ? -7.465 -20.406 -13.836 1 49.41 104 PRO A C 1
ATOM 838 O O . PRO A 1 104 ? -8.133 -19.391 -13.617 1 49.41 104 PRO A O 1
ATOM 841 N N . CYS A 1 105 ? -7.086 -21.203 -12.836 1 58.25 105 CYS A N 1
ATOM 842 C CA . CYS A 1 105 ? -8 -21.172 -11.695 1 58.25 105 CYS A CA 1
ATOM 843 C C . CYS A 1 105 ? -7.496 -20.234 -10.602 1 58.25 105 CYS A C 1
ATOM 845 O O . CYS A 1 105 ? -8.289 -19.578 -9.93 1 58.25 105 CYS A O 1
ATOM 847 N N . CYS A 1 106 ? -5.98 -19.938 -10.617 1 77 106 CYS A N 1
ATOM 848 C CA . CYS A 1 106 ? -5.625 -19.141 -9.445 1 77 106 CYS A CA 1
ATOM 849 C C . CYS A 1 106 ? -4.973 -17.828 -9.859 1 77 106 CYS A C 1
ATOM 851 O O . CYS A 1 106 ? -3.85 -17.531 -9.453 1 77 106 CYS A O 1
ATOM 853 N N . THR A 1 107 ? -5.699 -17.125 -10.789 1 77.94 107 THR A N 1
ATOM 854 C CA . THR A 1 107 ? -5.199 -15.867 -11.312 1 77.94 107 THR A CA 1
ATOM 855 C C . THR A 1 107 ? -5.582 -14.711 -10.391 1 77.94 107 THR A C 1
ATOM 857 O O . THR A 1 107 ? -6.676 -14.695 -9.828 1 77.94 107 THR A O 1
ATOM 860 N N . THR A 1 108 ? -4.629 -13.758 -10.344 1 87.56 108 THR A N 1
ATOM 861 C CA . THR A 1 108 ? -4.887 -12.555 -9.57 1 87.56 108 THR A CA 1
ATOM 862 C C . THR A 1 108 ? -5.414 -11.43 -10.461 1 87.56 108 THR A C 1
ATOM 864 O O . THR A 1 108 ? -4.82 -11.133 -11.5 1 87.56 108 THR A O 1
ATOM 867 N N . THR A 1 109 ? -6.512 -10.914 -10.141 1 87.81 109 THR A N 1
ATOM 868 C CA . THR A 1 109 ? -6.969 -9.656 -10.727 1 87.81 109 THR A CA 1
ATOM 869 C C . THR A 1 109 ? -6.836 -8.516 -9.727 1 87.81 109 THR A C 1
ATOM 871 O O . THR A 1 109 ? -7.012 -8.711 -8.523 1 87.81 109 THR A O 1
ATOM 874 N N . MET A 1 110 ? -6.512 -7.359 -10.242 1 90.31 110 MET A N 1
ATOM 875 C CA . MET A 1 110 ? -6.297 -6.219 -9.352 1 90.31 110 MET A CA 1
ATOM 876 C C . MET A 1 110 ? -7.441 -5.219 -9.469 1 90.31 110 MET A C 1
ATOM 878 O O . MET A 1 110 ? -7.98 -5.008 -10.562 1 90.31 110 MET A O 1
ATOM 882 N N . THR A 1 111 ? -7.766 -4.586 -8.336 1 91.12 111 THR A N 1
ATOM 883 C CA . THR A 1 111 ? -8.844 -3.609 -8.289 1 91.12 111 THR A CA 1
ATOM 884 C C . THR A 1 111 ? -8.461 -2.424 -7.406 1 91.12 111 THR A C 1
ATOM 886 O O . THR A 1 111 ? -7.797 -2.592 -6.383 1 91.12 111 THR A O 1
ATOM 889 N N . MET A 1 112 ? -8.891 -1.235 -7.918 1 91.5 112 MET A N 1
ATOM 890 C CA . MET A 1 112 ? -8.852 -0.065 -7.047 1 91.5 112 MET A CA 1
ATOM 891 C C . MET A 1 112 ? -10.07 -0.016 -6.137 1 91.5 112 MET A C 1
ATOM 893 O O . MET A 1 112 ? -11.203 -0.073 -6.613 1 91.5 112 MET A O 1
ATOM 897 N N . THR A 1 113 ? -9.773 0.085 -4.898 1 94.44 113 THR A N 1
ATOM 898 C CA . THR A 1 113 ? -10.828 -0.038 -3.902 1 94.44 113 THR A CA 1
ATOM 899 C C . THR A 1 113 ? -10.883 1.201 -3.014 1 94.44 113 THR A C 1
ATOM 901 O O . THR A 1 113 ? -9.844 1.702 -2.574 1 94.44 113 THR A O 1
ATOM 904 N N . ILE A 1 114 ? -12.086 1.712 -2.807 1 96 114 ILE A N 1
ATOM 905 C CA . ILE A 1 114 ? -12.344 2.721 -1.783 1 96 114 ILE A CA 1
ATOM 906 C C . ILE A 1 114 ? -12.93 2.057 -0.539 1 96 114 ILE A C 1
ATOM 908 O O . ILE A 1 114 ? -14.133 1.815 -0.465 1 96 114 ILE A O 1
ATOM 912 N N . PRO A 1 115 ? -12.023 1.776 0.415 1 97.62 115 PRO A N 1
ATOM 913 C CA . PRO A 1 115 ? -12.539 1.127 1.622 1 97.62 115 PRO A CA 1
ATOM 914 C C . PRO A 1 115 ? -13.375 2.066 2.484 1 97.62 115 PRO A C 1
ATOM 916 O O . PRO A 1 115 ? -13.211 3.285 2.418 1 97.62 115 PRO A O 1
ATOM 919 N N . TYR A 1 116 ? -14.305 1.444 3.246 1 97.75 116 TYR A N 1
ATOM 920 C CA . TYR A 1 116 ? -15.156 2.262 4.102 1 97.75 116 TYR A CA 1
ATOM 921 C C . TYR A 1 116 ? -14.828 2.039 5.574 1 97.75 116 TYR A C 1
ATOM 923 O O . TYR A 1 116 ? -14.547 2.994 6.301 1 97.75 116 TYR A O 1
ATOM 931 N N . THR A 1 117 ? -14.805 0.814 6.039 1 97.62 117 THR A N 1
ATOM 932 C CA . THR A 1 117 ? -14.477 0.51 7.43 1 97.62 117 THR A CA 1
ATOM 933 C C . THR A 1 117 ? -13.438 -0.602 7.512 1 97.62 117 THR A C 1
ATOM 935 O O . THR A 1 117 ? -13.32 -1.414 6.59 1 97.62 117 THR A O 1
ATOM 938 N N . VAL A 1 118 ? -12.703 -0.557 8.594 1 97.31 118 VAL A N 1
ATOM 939 C CA . VAL A 1 118 ? -11.766 -1.623 8.914 1 97.31 118 VAL A CA 1
ATOM 940 C C . VAL A 1 118 ? -12.031 -2.133 10.328 1 97.31 118 VAL A C 1
ATOM 942 O O . VAL A 1 118 ? -12.406 -1.36 11.219 1 97.31 118 VAL A O 1
ATOM 945 N N . VAL A 1 119 ? -11.805 -3.414 10.477 1 96.25 119 VAL A N 1
ATOM 946 C CA . VAL A 1 119 ? -12.031 -4.066 11.766 1 96.25 119 VAL A CA 1
ATOM 947 C C . VAL A 1 119 ? -10.781 -4.836 12.18 1 96.25 119 VAL A C 1
ATOM 949 O O . VAL A 1 119 ? -10.008 -5.293 11.328 1 96.25 119 VAL A O 1
ATOM 952 N N . PRO A 1 120 ? -10.578 -4.938 13.461 1 93.19 120 PRO A N 1
ATOM 953 C CA . PRO A 1 120 ? -9.414 -5.703 13.906 1 93.19 120 PRO A CA 1
ATOM 954 C C . PRO A 1 120 ? -9.492 -7.176 13.508 1 93.19 120 PRO A C 1
ATOM 956 O O . PRO A 1 120 ? -10.578 -7.766 13.516 1 93.19 120 PRO A O 1
ATOM 959 N N . LYS A 1 121 ? -8.422 -7.797 13.25 1 87.06 121 LYS A N 1
ATOM 960 C CA . LYS A 1 121 ? -8.375 -9.203 12.852 1 87.06 121 LYS A CA 1
ATOM 961 C C . LYS A 1 121 ? -8.609 -10.117 14.055 1 87.06 121 LYS A C 1
ATOM 963 O O . LYS A 1 121 ? -9.273 -11.148 13.938 1 87.06 121 LYS A O 1
ATOM 968 N N . TYR A 1 122 ? -8 -9.898 15.156 1 81.94 122 TYR A N 1
ATOM 969 C CA . TYR A 1 122 ? -8.023 -10.875 16.234 1 81.94 122 TYR A CA 1
ATOM 970 C C . TYR A 1 122 ? -8.625 -10.281 17.5 1 81.94 122 TYR A C 1
ATOM 972 O O . TYR A 1 122 ? -9.234 -10.992 18.312 1 81.94 122 TYR A O 1
ATOM 980 N N . ASP A 1 123 ? -8.367 -9.086 17.781 1 72.69 123 ASP A N 1
ATOM 981 C CA . ASP A 1 123 ? -8.789 -8.547 19.078 1 72.69 123 ASP A CA 1
ATOM 982 C C . ASP A 1 123 ? -10.07 -7.723 18.938 1 72.69 123 ASP A C 1
ATOM 984 O O . ASP A 1 123 ? -10.594 -7.562 17.828 1 72.69 123 ASP A O 1
ATOM 988 N N . SER A 1 124 ? -10.523 -7.547 20.078 1 73.19 124 SER A N 1
ATOM 989 C CA . SER A 1 124 ? -11.781 -6.809 20.156 1 73.19 124 SER A CA 1
ATOM 990 C C . SER A 1 124 ? -11.547 -5.305 20.109 1 73.19 124 SER A C 1
ATOM 992 O O . SER A 1 124 ? -12.273 -4.535 20.734 1 73.19 124 SER A O 1
ATOM 994 N N . ARG A 1 125 ? -10.609 -4.957 19.328 1 78.88 125 ARG A N 1
ATOM 995 C CA . ARG A 1 125 ? -10.414 -3.518 19.172 1 78.88 125 ARG A CA 1
ATOM 996 C C . ARG A 1 125 ? -11.547 -2.895 18.359 1 78.88 125 ARG A C 1
ATOM 998 O O . ARG A 1 125 ? -12.414 -3.604 17.844 1 78.88 125 ARG A O 1
ATOM 1005 N N . GLN A 1 126 ? -11.578 -1.628 18.391 1 87.38 126 GLN A N 1
ATOM 1006 C CA . GLN A 1 126 ? -12.664 -0.887 17.766 1 87.38 126 GLN A CA 1
ATOM 1007 C C . GLN A 1 126 ? -12.492 -0.838 16.25 1 87.38 126 GLN A C 1
ATOM 1009 O O . GLN A 1 126 ? -11.359 -0.823 15.75 1 87.38 126 GLN A O 1
ATOM 1014 N N . GLN A 1 127 ? -13.625 -0.849 15.656 1 94.19 127 GLN A N 1
ATOM 1015 C CA . GLN A 1 127 ? -13.703 -0.593 14.227 1 94.19 127 GLN A CA 1
ATOM 1016 C C . GLN A 1 127 ? -13.398 0.868 13.906 1 94.19 127 GLN A C 1
ATOM 1018 O O . GLN A 1 127 ? -13.688 1.756 14.711 1 94.19 127 GLN A O 1
ATOM 1023 N N . PHE A 1 128 ? -12.758 1.076 12.719 1 97 128 PHE A N 1
ATOM 1024 C CA . PHE A 1 128 ? -12.492 2.447 12.297 1 97 128 PHE A CA 1
ATOM 1025 C C . PHE A 1 128 ? -13.094 2.711 10.922 1 97 128 PHE A C 1
ATOM 1027 O O . PHE A 1 128 ? -13.227 1.794 10.109 1 97 128 PHE A O 1
ATOM 1034 N N . LYS A 1 129 ? -13.531 3.936 10.766 1 97.25 129 LYS A N 1
ATOM 1035 C CA . LYS A 1 129 ? -13.82 4.418 9.414 1 97.25 129 LYS A CA 1
ATOM 1036 C C . LYS A 1 129 ? -12.547 4.879 8.719 1 97.25 129 LYS A C 1
ATOM 1038 O O . LYS A 1 129 ? -11.703 5.547 9.32 1 97.25 129 LYS A O 1
ATOM 1043 N N . VAL A 1 130 ? -12.383 4.398 7.461 1 98.31 130 VAL A N 1
ATOM 1044 C CA . VAL A 1 130 ? -11.273 4.898 6.664 1 98.31 130 VAL A CA 1
ATOM 1045 C C . VAL A 1 130 ? -11.484 6.375 6.34 1 98.31 130 VAL A C 1
ATOM 1047 O O . VAL A 1 130 ? -12.594 6.789 6 1 98.31 130 VAL A O 1
ATOM 1050 N N . LYS A 1 131 ? -10.398 7.191 6.426 1 98 131 LYS A N 1
ATOM 1051 C CA . LYS A 1 131 ? -10.516 8.633 6.199 1 98 131 LYS A CA 1
ATOM 1052 C C . LYS A 1 131 ? -10.672 8.938 4.715 1 98 131 LYS A C 1
ATOM 1054 O O . LYS A 1 131 ? -9.836 8.539 3.898 1 98 131 LYS A O 1
ATOM 1059 N N . HIS A 1 132 ? -11.727 9.609 4.398 1 96.75 132 HIS A N 1
ATOM 1060 C CA . HIS A 1 132 ? -11.969 10.211 3.092 1 96.75 132 HIS A CA 1
ATOM 1061 C C . HIS A 1 132 ? -12.352 11.68 3.227 1 96.75 132 HIS A C 1
ATOM 1063 O O . HIS A 1 132 ? -12.562 12.172 4.336 1 96.75 132 HIS A O 1
ATOM 1069 N N . LEU A 1 133 ? -12.328 12.336 2.15 1 95.69 133 LEU A N 1
ATOM 1070 C CA . LEU A 1 133 ? -12.844 13.695 2.102 1 95.69 133 LEU A CA 1
ATOM 1071 C C . LEU A 1 133 ? -14.172 13.75 1.354 1 95.69 133 LEU A C 1
ATOM 1073 O O . LEU A 1 133 ? -14.656 12.727 0.872 1 95.69 133 LEU A O 1
ATOM 1077 N N . SER A 1 134 ? -14.766 14.891 1.367 1 92.56 134 SER A N 1
ATOM 1078 C CA . SER A 1 134 ? -16.094 15.016 0.795 1 92.56 134 SER A CA 1
ATOM 1079 C C . SER A 1 134 ? -16.109 14.602 -0.671 1 92.56 134 SER A C 1
ATOM 1081 O O . SER A 1 134 ? -17.047 13.93 -1.121 1 92.56 134 SER A O 1
ATOM 1083 N N . THR A 1 135 ? -15.047 14.898 -1.449 1 91.62 135 THR A N 1
ATOM 1084 C CA . THR A 1 135 ? -15.055 14.594 -2.877 1 91.62 135 THR A CA 1
ATOM 1085 C C . THR A 1 135 ? -13.773 13.883 -3.291 1 91.62 135 THR A C 1
ATOM 1087 O O . THR A 1 135 ? -13.43 13.844 -4.473 1 91.62 135 THR A O 1
ATOM 1090 N N . SER A 1 136 ? -13.031 13.484 -2.381 1 95.69 136 SER A N 1
ATOM 1091 C CA . SER A 1 136 ? -11.773 12.797 -2.668 1 95.69 136 SER A CA 1
ATOM 1092 C C . SER A 1 136 ? -11.57 11.609 -1.735 1 95.69 136 SER A C 1
ATOM 1094 O O . SER A 1 136 ? -12.078 11.602 -0.608 1 95.69 136 SER A O 1
ATOM 1096 N N . TYR A 1 137 ? -10.828 10.625 -2.229 1 96.5 137 TYR A N 1
ATOM 1097 C CA . TYR A 1 137 ? -10.852 9.328 -1.558 1 96.5 137 TYR A CA 1
ATOM 1098 C C . TYR A 1 137 ? -9.445 8.766 -1.417 1 96.5 137 TYR A C 1
ATOM 1100 O O . TYR A 1 137 ? -8.602 8.953 -2.297 1 96.5 137 TYR A O 1
ATOM 1108 N N . GLN A 1 138 ? -9.242 8.117 -0.27 1 97.56 138 GLN A N 1
ATOM 1109 C CA . GLN A 1 138 ? -8.102 7.219 -0.133 1 97.56 138 GLN A CA 1
ATOM 1110 C C . GLN A 1 138 ? -8.344 5.898 -0.863 1 97.56 138 GLN A C 1
ATOM 1112 O O . 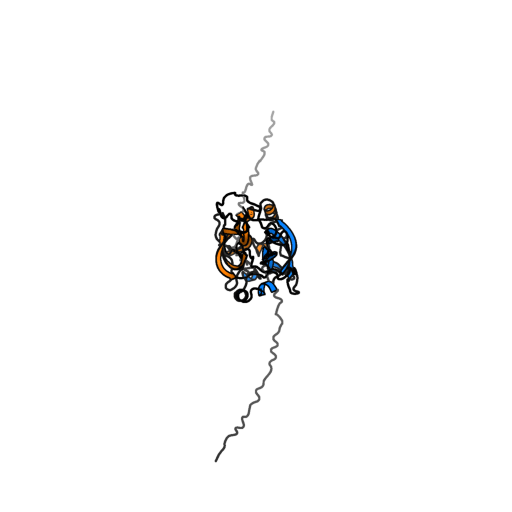GLN A 1 138 ? -9.383 5.266 -0.674 1 97.56 138 GLN A O 1
ATOM 1117 N N . ILE A 1 139 ? -7.398 5.496 -1.717 1 95.19 139 ILE A N 1
ATOM 1118 C CA . ILE A 1 139 ? -7.605 4.336 -2.578 1 95.19 139 ILE A CA 1
ATOM 1119 C C . ILE A 1 139 ? -6.555 3.271 -2.271 1 95.19 139 ILE A C 1
ATOM 1121 O O . ILE A 1 139 ? -5.383 3.59 -2.066 1 95.19 139 ILE A O 1
ATOM 1125 N N . LEU A 1 140 ? -6.988 2.049 -2.217 1 96.56 140 LEU A N 1
ATOM 1126 C CA . LEU A 1 140 ? -6.109 0.889 -2.098 1 96.56 140 LEU A CA 1
ATOM 1127 C C . LEU A 1 140 ? -6.168 0.033 -3.359 1 96.56 140 LEU A C 1
ATOM 1129 O O . LEU A 1 140 ? -7.238 -0.164 -3.934 1 96.56 140 LEU A O 1
ATOM 1133 N N . HIS A 1 141 ? -5.059 -0.444 -3.754 1 94.81 141 HIS A N 1
ATOM 1134 C CA . HIS A 1 141 ? -4.977 -1.386 -4.863 1 94.81 141 HIS A CA 1
ATOM 1135 C C . HIS A 1 141 ? -4.906 -2.824 -4.363 1 94.81 141 HIS A C 1
ATOM 1137 O O . HIS A 1 141 ? -3.883 -3.246 -3.816 1 94.81 141 HIS A O 1
ATOM 1143 N N . GLU A 1 142 ? -5.961 -3.592 -4.559 1 95.06 142 GLU A N 1
ATOM 1144 C CA . GLU A 1 142 ? -6.059 -4.906 -3.93 1 95.06 142 GLU A CA 1
ATOM 1145 C C . GLU A 1 142 ? -6.211 -6.008 -4.977 1 95.06 142 GLU A C 1
ATOM 1147 O O . GLU A 1 142 ? -6.742 -5.77 -6.062 1 95.06 142 GLU A O 1
ATOM 1152 N N . GLY A 1 143 ? -5.723 -7.23 -4.578 1 93.25 143 GLY A N 1
ATOM 1153 C CA . GLY A 1 143 ? -5.883 -8.414 -5.41 1 93.25 143 GLY A CA 1
ATOM 1154 C C . GLY A 1 143 ? -7.137 -9.195 -5.09 1 93.25 143 GLY A C 1
ATOM 1155 O O . GLY A 1 143 ? -7.645 -9.148 -3.967 1 93.25 143 GLY A O 1
ATOM 1156 N N . LYS A 1 144 ? -7.59 -9.844 -6.129 1 89.44 144 LYS A N 1
ATOM 1157 C CA . LYS A 1 144 ? -8.719 -10.758 -5.984 1 89.44 144 LYS A CA 1
ATOM 1158 C C . LYS A 1 144 ? -8.477 -12.062 -6.738 1 89.44 144 LYS A C 1
ATOM 1160 O O . LYS A 1 144 ? -7.953 -12.047 -7.855 1 89.44 144 LYS A O 1
ATOM 1165 N N . CYS A 1 145 ? -8.852 -13.133 -6.09 1 86.62 145 CYS A N 1
ATOM 1166 C CA . CYS A 1 145 ? -8.828 -14.414 -6.773 1 86.62 145 CYS A CA 1
ATOM 1167 C C . CYS A 1 145 ? -10.18 -14.727 -7.41 1 86.62 145 CYS A C 1
ATOM 1169 O O . CYS A 1 145 ? -11.219 -14.469 -6.812 1 86.62 145 CYS A O 1
ATOM 1171 N N . ALA A 1 146 ? -10.18 -15.25 -8.547 1 76.94 146 ALA A N 1
ATOM 1172 C CA . ALA A 1 146 ? -11.422 -15.617 -9.227 1 76.94 146 ALA A CA 1
ATOM 1173 C C . ALA A 1 146 ? -12.133 -16.75 -8.5 1 76.94 146 ALA A C 1
ATOM 1175 O O . ALA A 1 146 ? -13.359 -16.75 -8.391 1 76.94 146 ALA A O 1
ATOM 1176 N N . SER A 1 147 ? -11.344 -17.672 -7.965 1 78.5 147 SER A N 1
ATOM 1177 C CA . SER A 1 147 ? -11.93 -18.859 -7.328 1 78.5 147 SER A CA 1
ATOM 1178 C C . SER A 1 147 ? -11.125 -19.281 -6.109 1 78.5 147 SER A C 1
ATOM 1180 O O . SER A 1 147 ? -10.461 -20.328 -6.129 1 78.5 147 SER A O 1
ATOM 1182 N N . PRO A 1 148 ? -11.32 -18.516 -5.031 1 78.69 148 PRO A N 1
ATOM 1183 C CA . PRO A 1 148 ? -10.594 -18.938 -3.834 1 78.69 148 PRO A CA 1
ATOM 1184 C C . PRO A 1 148 ? -10.992 -20.328 -3.357 1 78.69 148 PRO A C 1
ATOM 1186 O O . PRO A 1 148 ? -12.18 -20.656 -3.332 1 78.69 148 PRO A O 1
ATOM 1189 N N . GLY A 1 149 ? -10.008 -21.125 -3.059 1 78.25 149 GLY A N 1
ATOM 1190 C CA . GLY A 1 149 ? -10.258 -22.469 -2.559 1 78.25 149 GLY A CA 1
ATOM 1191 C C . GLY A 1 149 ? -10.359 -23.5 -3.66 1 78.25 149 GLY A C 1
ATOM 1192 O O . GLY A 1 149 ? -10.398 -24.703 -3.385 1 78.25 149 GLY A O 1
ATOM 1193 N N . ALA A 1 150 ? -10.406 -23.031 -4.906 1 77.69 150 ALA A N 1
ATOM 1194 C CA . ALA A 1 150 ? -10.484 -23.969 -6.027 1 77.69 150 ALA A CA 1
ATOM 1195 C C . ALA A 1 150 ? -9.188 -24.766 -6.18 1 77.69 150 ALA A C 1
ATOM 1197 O O . ALA A 1 150 ? -8.117 -24.281 -5.793 1 77.69 150 ALA A O 1
ATOM 1198 N N . ALA A 1 151 ? -9.375 -26 -6.625 1 75.56 151 ALA A N 1
ATOM 1199 C CA . ALA A 1 151 ? -8.203 -26.828 -6.895 1 75.56 151 ALA A CA 1
ATOM 1200 C C . ALA A 1 151 ? -7.348 -26.219 -8.008 1 75.56 151 ALA A C 1
ATOM 1202 O O . ALA A 1 151 ? -7.875 -25.703 -8.992 1 75.56 151 ALA A O 1
ATOM 1203 N N . CYS A 1 152 ? -6.07 -26.031 -7.664 1 71.81 152 CYS A N 1
ATOM 1204 C CA . CYS A 1 152 ? -5.117 -25.594 -8.68 1 71.81 152 CYS A CA 1
ATOM 1205 C C . CYS A 1 152 ? -4.539 -26.797 -9.43 1 71.81 152 CYS A C 1
ATOM 1207 O O . CYS A 1 152 ? -4.809 -27.938 -9.07 1 71.81 152 CYS A O 1
ATOM 1209 N N . THR A 1 153 ? -3.877 -26.391 -10.672 1 60.38 153 THR A N 1
ATOM 1210 C CA . THR A 1 153 ? -3.24 -27.469 -11.43 1 60.38 153 THR A CA 1
ATOM 1211 C C . THR A 1 153 ? -2.301 -28.266 -10.539 1 60.38 153 THR A C 1
ATOM 1213 O O . THR A 1 153 ? -1.608 -27.703 -9.688 1 60.38 153 THR A O 1
ATOM 1216 N N . MET A 1 154 ? -2.555 -29.578 -10.555 1 59.56 154 MET A N 1
ATOM 1217 C CA . MET A 1 154 ? -1.899 -30.578 -9.734 1 59.56 154 MET A CA 1
ATOM 1218 C C . MET A 1 154 ? -2.57 -30.703 -8.367 1 59.56 154 MET A C 1
ATOM 1220 O O . MET A 1 154 ? -3.799 -30.719 -8.281 1 59.56 154 MET A O 1
ATOM 1224 N N . THR A 1 155 ? -2.082 -30.641 -7.18 1 64.06 155 THR A N 1
ATOM 1225 C CA . THR A 1 155 ? -2.664 -30.922 -5.871 1 64.06 155 THR A CA 1
ATOM 1226 C C . THR A 1 155 ? -2.707 -29.672 -5.012 1 64.06 155 THR A C 1
ATOM 1228 O O . THR A 1 155 ? -2.787 -29.75 -3.785 1 64.06 155 THR A O 1
ATOM 1231 N N . GLY A 1 156 ? -2.779 -28.547 -5.734 1 72 156 GLY A N 1
ATOM 1232 C CA . GLY A 1 156 ? -2.787 -27.359 -4.879 1 72 156 GLY A CA 1
ATOM 1233 C C . GLY A 1 156 ? -4.145 -26.688 -4.805 1 72 156 GLY A C 1
ATOM 1234 O O . GLY A 1 156 ? -5.082 -27.094 -5.496 1 72 156 GLY A O 1
ATOM 1235 N N . THR A 1 157 ? -4.297 -25.828 -3.746 1 79.94 157 THR A N 1
ATOM 1236 C CA . THR A 1 157 ? -5.5 -25.016 -3.588 1 79.94 157 THR A CA 1
ATOM 1237 C C . THR A 1 157 ? -5.184 -23.531 -3.744 1 79.94 157 THR A C 1
ATOM 1239 O O . THR A 1 157 ? -4.152 -23.062 -3.26 1 79.94 157 THR A O 1
ATOM 1242 N N . CYS A 1 158 ? -6.121 -22.859 -4.461 1 83.88 158 CYS A N 1
ATOM 1243 C CA . CYS A 1 158 ? -5.953 -21.422 -4.676 1 83.88 158 CYS A CA 1
ATOM 1244 C C . CYS A 1 158 ? -6.277 -20.641 -3.408 1 83.88 158 CYS A C 1
ATOM 1246 O O . CYS A 1 158 ? -7.383 -20.75 -2.871 1 83.88 158 CYS A O 1
ATOM 1248 N N . GLN A 1 159 ? -5.27 -19.891 -2.996 1 86.81 159 GLN A N 1
ATOM 1249 C CA . GLN A 1 159 ? -5.449 -19.109 -1.772 1 86.81 159 GLN A CA 1
ATOM 1250 C C . GLN A 1 159 ? -5.145 -17.641 -2.006 1 86.81 159 GLN A C 1
ATOM 1252 O O . GLN A 1 159 ? -4.328 -17.297 -2.863 1 86.81 159 GLN A O 1
ATOM 1257 N N . LEU A 1 160 ? -5.859 -16.875 -1.233 1 89.81 160 LEU A N 1
ATOM 1258 C CA . LEU A 1 160 ? -5.602 -15.438 -1.254 1 89.81 160 LEU A CA 1
ATOM 1259 C C . LEU A 1 160 ? -4.57 -15.055 -0.2 1 89.81 160 LEU A C 1
ATOM 1261 O O . LEU A 1 160 ? -4.723 -15.391 0.977 1 89.81 160 LEU A O 1
ATOM 1265 N N . MET A 1 161 ? -3.523 -14.367 -0.717 1 90.25 161 MET A N 1
ATOM 1266 C CA . MET A 1 161 ? -2.49 -13.859 0.182 1 90.25 161 MET A CA 1
ATOM 1267 C C . MET A 1 161 ? -2.701 -12.375 0.473 1 90.25 161 MET A C 1
ATOM 1269 O O . MET A 1 161 ? -3.191 -11.641 -0.38 1 90.25 161 MET A O 1
ATOM 1273 N N . TYR A 1 162 ? -2.236 -12.023 1.689 1 92 162 TYR A N 1
ATOM 1274 C CA . TYR A 1 162 ? -2.447 -10.641 2.105 1 92 162 TYR A CA 1
ATOM 1275 C C . TYR A 1 162 ? -1.117 -9.93 2.326 1 92 162 TYR A C 1
ATOM 1277 O O . TYR A 1 162 ? -0.093 -10.57 2.562 1 92 162 TYR A O 1
ATOM 1285 N N . ARG A 1 163 ? -1.158 -8.633 2.199 1 92.94 163 ARG A N 1
ATOM 1286 C CA . ARG A 1 163 ? -0.075 -7.738 2.594 1 92.94 163 ARG A CA 1
ATOM 1287 C C . ARG A 1 163 ? -0.539 -6.762 3.668 1 92.94 163 ARG A C 1
ATOM 1289 O O . ARG A 1 163 ? -1.741 -6.586 3.879 1 92.94 163 ARG A O 1
ATOM 1296 N N . VAL A 1 164 ? 0.484 -6.16 4.324 1 93.88 164 VAL A N 1
ATOM 1297 C CA . VAL A 1 164 ? 0.142 -5.113 5.281 1 93.88 164 VAL A CA 1
ATOM 1298 C C . VAL A 1 164 ? 0.431 -3.744 4.672 1 93.88 164 VAL A C 1
ATOM 1300 O O . VAL A 1 164 ? 1.468 -3.547 4.031 1 93.88 164 VAL A O 1
ATOM 1303 N N . GLN A 1 165 ? -0.502 -2.861 4.812 1 96.62 165 GLN A N 1
ATOM 1304 C CA . GLN A 1 165 ? -0.398 -1.48 4.352 1 96.62 165 GLN A CA 1
ATOM 1305 C C . GLN A 1 165 ? -0.966 -0.512 5.387 1 96.62 165 GLN A C 1
ATOM 1307 O O . GLN A 1 165 ? -1.997 -0.788 6 1 96.62 165 GLN A O 1
ATOM 1312 N N . TRP A 1 166 ? -0.309 0.589 5.594 1 97.81 166 TRP A N 1
ATOM 1313 C CA . TRP A 1 166 ? -0.798 1.579 6.547 1 97.81 166 TRP A CA 1
ATOM 1314 C C . TRP A 1 166 ? -1.828 2.498 5.898 1 97.81 166 TRP A C 1
ATOM 1316 O O . TRP A 1 166 ? -1.533 3.172 4.91 1 97.81 166 TRP A O 1
ATOM 1326 N N . VAL A 1 167 ? -2.982 2.539 6.504 1 98.44 167 VAL A N 1
ATOM 1327 C CA . VAL A 1 167 ? -4.148 3.242 5.984 1 98.44 167 VAL A CA 1
ATOM 1328 C C . VAL A 1 167 ? -4.605 4.301 6.984 1 98.44 167 VAL A C 1
ATOM 1330 O O . VAL A 1 167 ? -4.648 4.047 8.188 1 98.44 167 VAL A O 1
ATOM 1333 N N . LEU A 1 168 ? -4.918 5.48 6.453 1 98.56 168 LEU A N 1
ATOM 1334 C CA . LEU A 1 168 ? -5.379 6.574 7.301 1 98.56 168 LEU A CA 1
ATOM 1335 C C . LEU A 1 168 ? -6.828 6.355 7.727 1 98.56 168 LEU A C 1
ATOM 1337 O O . LEU A 1 168 ? -7.711 6.199 6.883 1 98.56 168 LEU A O 1
ATOM 1341 N N . VAL A 1 169 ? -7.043 6.391 8.992 1 98.12 169 VAL A N 1
ATOM 1342 C CA . VAL A 1 169 ? -8.383 6.188 9.531 1 98.12 169 VAL A CA 1
ATOM 1343 C C . VAL A 1 169 ? -8.75 7.344 10.453 1 98.12 169 VAL A C 1
ATOM 1345 O O . VAL A 1 169 ? -7.883 8.117 10.867 1 98.12 169 VAL A O 1
ATOM 1348 N N . GLU A 1 170 ? -10.055 7.387 10.703 1 96 170 GLU A N 1
ATOM 1349 C CA . GLU A 1 170 ? -10.586 8.367 11.648 1 96 170 GLU A CA 1
ATOM 1350 C C . GLU A 1 170 ? -10.812 7.742 13.023 1 96 170 GLU A C 1
ATOM 1352 O O . GLU A 1 170 ? -11.562 6.773 13.148 1 96 170 GLU A O 1
ATOM 1357 N N . LYS A 1 171 ? -10.195 8.406 13.938 1 91.19 171 LYS A N 1
ATOM 1358 C CA . LYS A 1 171 ? -10.445 7.949 15.305 1 91.19 171 LYS A CA 1
ATOM 1359 C C . LYS A 1 171 ? -11.719 8.57 15.867 1 91.19 171 LYS A C 1
ATOM 1361 O O . LYS A 1 171 ? -12.219 9.562 15.344 1 91.19 171 LYS A O 1
ATOM 1366 N N . GLY A 1 172 ? -12.211 8 16.922 1 84.69 172 GLY A N 1
ATOM 1367 C CA . GLY A 1 172 ? -13.438 8.461 17.562 1 84.69 172 GLY A CA 1
ATOM 1368 C C . GLY A 1 172 ? -13.328 9.867 18.125 1 84.69 172 GLY A C 1
ATOM 1369 O O . GLY A 1 172 ? -14.336 10.555 18.281 1 84.69 172 GLY A O 1
ATOM 1370 N N . ASP A 1 173 ? -12.133 10.352 18.375 1 85.75 173 ASP A N 1
ATOM 1371 C CA . ASP A 1 173 ? -11.953 11.672 18.953 1 85.75 173 ASP A CA 1
ATOM 1372 C C . ASP A 1 173 ? -11.766 12.734 17.875 1 85.75 173 ASP A C 1
ATOM 1374 O O . ASP A 1 173 ? -11.438 13.883 18.188 1 85.75 173 ASP A O 1
ATOM 1378 N N . GLY A 1 174 ? -11.914 12.312 16.688 1 83.75 174 GLY A N 1
ATOM 1379 C CA . GLY A 1 174 ? -11.836 13.266 15.578 1 83.75 174 GLY A CA 1
ATOM 1380 C C . GLY A 1 174 ? -10.445 13.383 14.992 1 83.75 174 GLY A C 1
ATOM 1381 O O . GLY A 1 174 ? -10.242 14.125 14.023 1 83.75 174 GLY A O 1
ATOM 1382 N N . THR A 1 175 ? -9.5 12.688 15.578 1 90.38 175 THR A N 1
ATOM 1383 C CA . THR A 1 175 ? -8.148 12.727 15.039 1 90.38 175 THR A CA 1
ATOM 1384 C C . THR A 1 175 ? -7.941 11.594 14.023 1 90.38 175 THR A C 1
ATOM 1386 O O . THR A 1 175 ? -8.719 10.641 13.992 1 90.38 175 THR A O 1
ATOM 1389 N N . ASP A 1 176 ? -6.973 11.812 13.203 1 95.38 176 ASP A N 1
ATOM 1390 C CA . ASP A 1 176 ? -6.641 10.82 12.188 1 95.38 176 ASP A CA 1
ATOM 1391 C C . ASP A 1 176 ? -5.328 10.109 12.516 1 95.38 176 ASP A C 1
ATOM 1393 O O . ASP A 1 176 ? -4.441 10.695 13.141 1 95.38 176 ASP A O 1
ATOM 1397 N N . THR A 1 177 ? -5.289 8.859 12.125 1 96.88 177 THR A N 1
ATOM 1398 C CA . THR A 1 177 ? -4.051 8.109 12.32 1 96.88 177 THR A CA 1
ATOM 1399 C C . THR A 1 177 ? -3.912 7.008 11.273 1 96.88 177 THR A C 1
ATOM 1401 O O . THR A 1 177 ? -4.91 6.508 10.75 1 96.88 177 THR A O 1
ATOM 1404 N N . PHE A 1 178 ? -2.686 6.68 10.945 1 97.62 178 PHE A N 1
ATOM 1405 C CA . PHE A 1 178 ? -2.422 5.523 10.094 1 97.62 178 PHE A CA 1
ATOM 1406 C C . PHE A 1 178 ? -2.348 4.246 10.922 1 97.62 178 PHE A C 1
ATOM 1408 O O . PHE A 1 178 ? -1.717 4.223 11.984 1 97.62 178 PHE A O 1
ATOM 1415 N N . ILE A 1 179 ? -2.996 3.172 10.422 1 96.25 179 ILE A N 1
ATOM 1416 C CA . ILE A 1 179 ? -2.953 1.872 11.078 1 96.25 179 ILE A CA 1
ATOM 1417 C C . ILE A 1 179 ? -2.629 0.785 10.062 1 96.25 179 ILE A C 1
ATOM 1419 O O . ILE A 1 179 ? -2.902 0.943 8.867 1 96.25 179 ILE A O 1
ATOM 1423 N N . PRO A 1 180 ? -1.972 -0.28 10.539 1 95.31 180 PRO A N 1
ATOM 1424 C CA . PRO A 1 180 ? -1.707 -1.395 9.625 1 95.31 180 PRO A CA 1
ATOM 1425 C C . PRO A 1 180 ? -2.975 -2.15 9.234 1 95.31 180 PRO A C 1
ATOM 1427 O O . PRO A 1 180 ? -3.723 -2.602 10.102 1 95.31 180 PRO A O 1
ATOM 1430 N N . VAL A 1 181 ? -3.205 -2.307 7.965 1 96.38 181 VAL A N 1
ATOM 1431 C CA . VAL A 1 181 ? -4.363 -3.014 7.43 1 96.38 181 VAL A CA 1
ATOM 1432 C C . VAL A 1 181 ? -3.9 -4.133 6.496 1 96.38 181 VAL A C 1
ATOM 1434 O O . VAL A 1 181 ? -3.039 -3.918 5.641 1 96.38 181 VAL A O 1
ATOM 1437 N N . GLU A 1 182 ? -4.422 -5.289 6.691 1 94.62 182 GLU A N 1
ATOM 1438 C CA . GLU A 1 182 ? -4.215 -6.359 5.723 1 94.62 182 GLU A CA 1
ATOM 1439 C C . GLU A 1 182 ? -5.051 -6.137 4.465 1 94.62 182 GLU A C 1
ATOM 1441 O O . GLU A 1 182 ? -6.277 -6.035 4.539 1 94.62 182 GLU A O 1
ATOM 1446 N N . VAL A 1 183 ? -4.348 -6.047 3.381 1 96 183 VAL A N 1
ATOM 1447 C CA . VAL A 1 183 ? -4.973 -5.824 2.082 1 96 183 VAL A CA 1
ATOM 1448 C C . VAL A 1 183 ? -4.738 -7.035 1.181 1 96 183 VAL A C 1
ATOM 1450 O O . VAL A 1 183 ? -3.619 -7.551 1.103 1 96 183 VAL A O 1
ATOM 1453 N N . ALA A 1 184 ? -5.785 -7.488 0.5 1 94.62 184 ALA A N 1
ATOM 1454 C CA . ALA A 1 184 ? -5.629 -8.609 -0.428 1 94.62 184 ALA A CA 1
ATOM 1455 C C . ALA A 1 184 ? -4.535 -8.32 -1.453 1 94.62 184 ALA A C 1
ATOM 1457 O O . ALA A 1 184 ? -4.559 -7.281 -2.119 1 94.62 184 ALA A O 1
ATOM 1458 N N . ASN A 1 185 ? -3.6 -9.242 -1.536 1 94.12 185 ASN A N 1
ATOM 1459 C CA . ASN A 1 185 ? -2.422 -8.961 -2.35 1 94.12 185 ASN A CA 1
ATOM 1460 C C . ASN A 1 185 ? -2.43 -9.766 -3.645 1 94.12 185 ASN A C 1
ATOM 1462 O O . ASN A 1 185 ? -2.439 -9.195 -4.738 1 94.12 185 ASN A O 1
ATOM 1466 N N . HIS A 1 186 ? -2.422 -11.109 -3.514 1 91.25 186 HIS A N 1
ATOM 1467 C CA . HIS A 1 186 ? -2.379 -11.945 -4.703 1 91.25 186 HIS A CA 1
ATOM 1468 C C . HIS A 1 186 ? -2.885 -13.359 -4.402 1 91.25 186 HIS A C 1
ATOM 1470 O O . HIS A 1 186 ? -3.016 -13.734 -3.238 1 91.25 186 HIS A O 1
ATOM 1476 N N . CYS A 1 187 ? -3.189 -13.992 -5.484 1 87.31 187 CYS A N 1
ATOM 1477 C CA . CYS A 1 187 ? -3.584 -15.398 -5.395 1 87.31 187 CYS A CA 1
ATOM 1478 C C . CYS A 1 187 ? -2.379 -16.312 -5.574 1 87.31 187 CYS A C 1
ATOM 1480 O O . CYS A 1 187 ? -1.459 -16 -6.328 1 87.31 187 CYS A O 1
ATOM 1482 N N . TYR A 1 188 ? -2.381 -17.406 -4.793 1 82 188 TYR A N 1
ATOM 1483 C CA . TYR A 1 188 ? -1.291 -18.375 -4.902 1 82 188 TYR A CA 1
ATOM 1484 C C . TYR A 1 188 ? -1.801 -19.797 -4.73 1 82 188 TYR A C 1
ATOM 1486 O O . TYR A 1 188 ? -2.742 -20.047 -3.969 1 82 188 TYR A O 1
ATOM 1494 N N . CYS A 1 189 ? -1.225 -20.672 -5.555 1 76.44 189 CYS A N 1
ATOM 1495 C CA . CYS A 1 189 ? -1.561 -22.078 -5.391 1 76.44 189 CYS A CA 1
ATOM 1496 C C . CYS A 1 189 ? -0.726 -22.719 -4.285 1 76.44 189 CYS A C 1
ATOM 1498 O O . CYS A 1 189 ? 0.489 -22.875 -4.43 1 76.44 189 CYS A O 1
ATOM 1500 N N . GLN A 1 190 ? -1.35 -23 -3.266 1 74.81 190 GLN A N 1
ATOM 1501 C CA . GLN A 1 190 ? -0.679 -23.703 -2.174 1 74.81 190 GLN A CA 1
ATOM 1502 C C . GLN A 1 190 ? -0.708 -25.203 -2.389 1 74.81 190 GLN A C 1
ATOM 1504 O O . GLN A 1 190 ? -1.781 -25.812 -2.441 1 74.81 190 GLN A O 1
ATOM 1509 N N . TYR A 1 191 ? 0.469 -25.672 -2.617 1 64.56 191 TYR A N 1
ATOM 1510 C CA . TYR A 1 191 ? 0.552 -27.109 -2.873 1 64.56 191 TYR A CA 1
ATOM 1511 C C . TYR A 1 191 ? 0.632 -27.891 -1.568 1 64.56 191 TYR A C 1
ATOM 1513 O O . TYR A 1 191 ? 1.229 -27.422 -0.594 1 64.56 191 TYR A O 1
ATOM 1521 N N . HIS A 1 192 ? -0.121 -28.922 -1.457 1 58.38 192 HIS A N 1
ATOM 1522 C CA . HIS A 1 192 ? -0.152 -29.812 -0.296 1 58.38 192 HIS A CA 1
ATOM 1523 C C . HIS A 1 192 ? 0.721 -31.047 -0.518 1 58.38 192 HIS A C 1
ATOM 1525 O O . HIS A 1 192 ? 0.867 -31.5 -1.65 1 58.38 192 HIS A O 1
ATOM 1531 N N . MET B 1 1 ? 41.094 1.081 85.062 1 22.53 1 MET B N 1
ATOM 1532 C CA . MET B 1 1 ? 41.438 1.952 83.938 1 22.53 1 MET B CA 1
ATOM 1533 C C . MET B 1 1 ? 40.219 2.799 83.5 1 22.53 1 MET B C 1
ATOM 1535 O O . MET B 1 1 ? 40.344 4.012 83.312 1 22.53 1 MET B O 1
ATOM 1539 N N . THR B 1 2 ? 39.25 2.342 82.75 1 23.05 2 THR B N 1
ATOM 1540 C CA . THR B 1 2 ? 38.844 3.18 81.625 1 23.05 2 THR B CA 1
ATOM 1541 C C . THR B 1 2 ? 37.969 4.336 82.125 1 23.05 2 THR B C 1
ATOM 1543 O O . THR B 1 2 ? 38.219 5.496 81.812 1 23.05 2 THR B O 1
ATOM 1546 N N . PHE B 1 3 ? 36.594 4.43 81.562 1 23.83 3 PHE B N 1
ATOM 1547 C CA . PHE B 1 3 ? 36.094 5.332 80.5 1 23.83 3 PHE B CA 1
ATOM 1548 C C . PHE B 1 3 ? 35.469 6.566 81.125 1 23.83 3 PHE B C 1
ATOM 1550 O O . PHE B 1 3 ? 35.031 6.535 82.312 1 23.83 3 PHE B O 1
ATOM 1557 N N . HIS B 1 4 ? 35.094 7.672 80.188 1 23.22 4 HIS B N 1
ATOM 1558 C CA . HIS B 1 4 ? 35.031 9.07 79.812 1 23.22 4 HIS B CA 1
ATOM 1559 C C . HIS B 1 4 ? 33.719 9.719 80.25 1 23.22 4 HIS B C 1
ATOM 1561 O O . HIS B 1 4 ? 32.812 9.039 80.75 1 23.22 4 HIS B O 1
ATOM 1567 N N . LEU B 1 5 ? 32.812 10.352 79.188 1 24.27 5 LEU B N 1
ATOM 1568 C CA . LEU B 1 5 ? 32.625 11.688 78.625 1 24.27 5 LEU B CA 1
ATOM 1569 C C . LEU B 1 5 ? 31.188 12.141 78.812 1 24.27 5 LEU B C 1
ATOM 1571 O O . LEU B 1 5 ? 30.781 13.156 78.25 1 24.27 5 LEU B O 1
ATOM 1575 N N . PHE B 1 6 ? 30.172 11.578 79.375 1 30.19 6 PHE B N 1
ATOM 1576 C CA . PHE B 1 6 ? 28.859 11.766 78.75 1 30.19 6 PHE B CA 1
ATOM 1577 C C . PHE B 1 6 ? 28.406 13.211 78.938 1 30.19 6 PHE B C 1
ATOM 1579 O O . PHE B 1 6 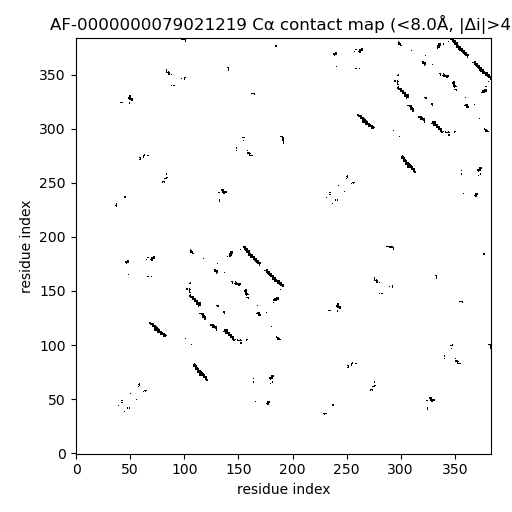? 28.234 13.711 80 1 30.19 6 PHE B O 1
ATOM 1586 N N . ARG B 1 7 ? 28.703 14.125 77.812 1 24.56 7 ARG B N 1
ATOM 1587 C CA . ARG B 1 7 ? 28.453 15.539 77.562 1 24.56 7 ARG B CA 1
ATOM 1588 C C . ARG B 1 7 ? 26.953 15.828 77.5 1 24.56 7 ARG B C 1
ATOM 1590 O O . ARG B 1 7 ? 26.203 15.133 76.812 1 24.56 7 ARG B O 1
ATOM 1597 N N . SER B 1 8 ? 26.312 16.438 78.438 1 26.42 8 SER B N 1
ATOM 1598 C CA . SER B 1 8 ? 24.953 16.922 78.688 1 26.42 8 SER B CA 1
ATOM 1599 C C . SER B 1 8 ? 24.547 17.984 77.688 1 26.42 8 SER B C 1
ATOM 1601 O O . SER B 1 8 ? 24.938 19.141 77.75 1 26.42 8 SER B O 1
ATOM 1603 N N . PHE B 1 9 ? 24.5 17.672 76.188 1 30.06 9 PHE B N 1
ATOM 1604 C CA . PHE B 1 9 ? 24.234 18.703 75.188 1 30.06 9 PHE B CA 1
ATOM 1605 C C . PHE B 1 9 ? 22.844 19.297 75.438 1 30.06 9 PHE B C 1
ATOM 1607 O O . PHE B 1 9 ? 21.859 18.562 75.5 1 30.06 9 PHE B O 1
ATOM 1614 N N . SER B 1 10 ? 22.688 20.531 75.938 1 24.77 10 SER B N 1
ATOM 1615 C CA . SER B 1 10 ? 21.609 21.484 76.125 1 24.77 10 SER B CA 1
ATOM 1616 C C . SER B 1 10 ? 20.922 21.859 74.812 1 24.77 10 SER B C 1
ATOM 1618 O O . SER B 1 10 ? 21.484 22.625 74.062 1 24.77 10 SER B O 1
ATOM 1620 N N . VAL B 1 11 ? 20.297 20.906 74.062 1 26.58 11 VAL B N 1
ATOM 1621 C CA . VAL B 1 11 ? 19.672 21.094 72.75 1 26.58 11 VAL B CA 1
ATOM 1622 C C . VAL B 1 11 ? 18.562 22.141 72.812 1 26.58 11 VAL B C 1
ATOM 1624 O O . VAL B 1 11 ? 17.578 21.953 73.562 1 26.58 11 VAL B O 1
ATOM 1627 N N . ALA B 1 12 ? 18.891 23.516 72.688 1 25.03 12 ALA B N 1
ATOM 1628 C CA . ALA B 1 12 ? 18.078 24.734 72.562 1 25.03 12 ALA B CA 1
ATOM 1629 C C . ALA B 1 12 ? 16.969 24.562 71.562 1 25.03 12 ALA B C 1
ATOM 1631 O O . ALA B 1 12 ? 17.188 24 70.5 1 25.03 12 ALA B O 1
ATOM 1632 N N . ILE B 1 13 ? 15.641 24.766 71.875 1 27.56 13 ILE B N 1
ATOM 1633 C CA . ILE B 1 13 ? 14.234 24.703 71.5 1 27.56 13 ILE B CA 1
ATOM 1634 C C . ILE B 1 13 ? 13.938 25.75 70.438 1 27.56 13 ILE B C 1
ATOM 1636 O O . ILE B 1 13 ? 13.859 26.938 70.75 1 27.56 13 ILE B O 1
ATOM 1640 N N . PHE B 1 14 ? 14.75 25.844 69.25 1 26.42 14 PHE B N 1
ATOM 1641 C CA . PHE B 1 14 ? 14.5 26.906 68.25 1 26.42 14 PHE B CA 1
ATOM 1642 C C . PHE B 1 14 ? 13.031 26.922 67.875 1 26.42 14 PHE B C 1
ATOM 1644 O O . PHE B 1 14 ? 12.422 25.875 67.625 1 26.42 14 PHE B O 1
ATOM 1651 N N . CYS B 1 15 ? 12.312 28.094 67.938 1 24.53 15 CYS B N 1
ATOM 1652 C CA . CYS B 1 15 ? 11.008 28.719 67.75 1 24.53 15 CYS B CA 1
ATOM 1653 C C . CYS B 1 15 ? 10.555 28.578 66.312 1 24.53 15 CYS B C 1
ATOM 1655 O O . CYS B 1 15 ? 11.156 29.172 65.375 1 24.53 15 CYS B O 1
ATOM 1657 N N . TRP B 1 16 ? 10.031 27.422 65.812 1 25.02 16 TRP B N 1
ATOM 1658 C CA . TRP B 1 16 ? 9.469 27.078 64.5 1 25.02 16 TRP B CA 1
ATOM 1659 C C . TRP B 1 16 ? 8.266 27.953 64.188 1 25.02 16 TRP B C 1
ATOM 1661 O O . TRP B 1 16 ? 7.164 27.734 64.688 1 25.02 16 TRP B O 1
ATOM 1671 N N . LEU B 1 17 ? 8.344 29.312 64.375 1 26.05 17 LEU B N 1
ATOM 1672 C CA . LEU B 1 17 ? 7.113 30.031 64.062 1 26.05 17 LEU B CA 1
ATOM 1673 C C . LEU B 1 17 ? 6.684 29.797 62.625 1 26.05 17 LEU B C 1
ATOM 1675 O O . LEU B 1 17 ? 7.48 29.969 61.688 1 26.05 17 LEU B O 1
ATOM 1679 N N . PRO B 1 18 ? 5.594 29 62.375 1 28.03 18 PRO B N 1
ATOM 1680 C CA . PRO B 1 18 ? 4.953 28.641 61.094 1 28.03 18 PRO B CA 1
ATOM 1681 C C . PRO B 1 18 ? 4.391 29.859 60.375 1 28.03 18 PRO B C 1
ATOM 1683 O O . PRO B 1 18 ? 3.459 30.5 60.875 1 28.03 18 PRO B O 1
ATOM 1686 N N . LEU B 1 19 ? 5.199 30.906 59.969 1 25.16 19 LEU B N 1
ATOM 1687 C CA . LEU B 1 19 ? 4.617 32 59.219 1 25.16 19 LEU B CA 1
ATOM 1688 C C . LEU B 1 19 ? 3.781 31.5 58.062 1 25.16 19 LEU B C 1
ATOM 1690 O O . LEU B 1 19 ? 4.273 30.734 57.219 1 25.16 19 LEU B O 1
ATOM 1694 N N . THR B 1 20 ? 2.445 31.422 58.281 1 26.97 20 THR B N 1
ATOM 1695 C CA . THR B 1 20 ? 1.321 31.156 57.375 1 26.97 20 THR B CA 1
ATOM 1696 C C . THR B 1 20 ? 1.37 32.094 56.156 1 26.97 20 THR B C 1
ATOM 1698 O O . THR B 1 20 ? 1.201 33.281 56.281 1 26.97 20 THR B O 1
ATOM 1701 N N . CYS B 1 21 ? 2.436 32.125 55.344 1 26.47 21 CYS B N 1
ATOM 1702 C CA . CYS B 1 21 ? 2.459 32.875 54.094 1 26.47 21 CYS B CA 1
ATOM 1703 C C . CYS B 1 21 ? 1.181 32.656 53.281 1 26.47 21 CYS B C 1
ATOM 1705 O O . CYS B 1 21 ? 0.91 31.531 52.844 1 26.47 21 CYS B O 1
ATOM 1707 N N . GLU B 1 22 ? 0.117 33.344 53.719 1 27.66 22 GLU B N 1
ATOM 1708 C CA . GLU B 1 22 ? -1.134 33.469 52.969 1 27.66 22 GLU B CA 1
ATOM 1709 C C . GLU B 1 22 ? -0.875 33.812 51.5 1 27.66 22 GLU B C 1
ATOM 1711 O O . GLU B 1 22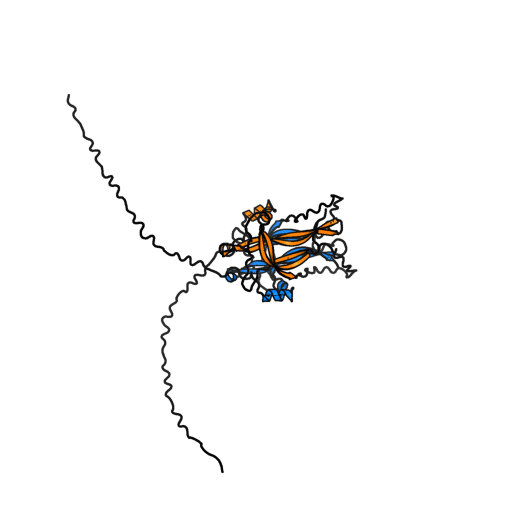 ? -0.526 34.969 51.188 1 27.66 22 GLU B O 1
ATOM 1716 N N . VAL B 1 23 ? -0.145 33 50.719 1 28.16 23 VAL B N 1
ATOM 1717 C CA . VAL B 1 23 ? -0.065 33.25 49.281 1 28.16 23 VAL B CA 1
ATOM 1718 C C . VAL B 1 23 ? -1.471 33.406 48.719 1 28.16 23 VAL B C 1
ATOM 1720 O O . VAL B 1 23 ? -2.328 32.531 48.906 1 28.16 23 VAL B O 1
ATOM 1723 N N . HIS B 1 24 ? -1.964 34.625 48.688 1 26.84 24 HIS B N 1
ATOM 1724 C CA . HIS B 1 24 ? -3.152 35.031 47.938 1 26.84 24 HIS B CA 1
ATOM 1725 C C . HIS B 1 24 ? -3.139 34.438 46.531 1 26.84 24 HIS B C 1
ATOM 1727 O O . HIS B 1 24 ? -2.182 34.625 45.781 1 26.84 24 HIS B O 1
ATOM 1733 N N . SER B 1 25 ? -3.795 33.281 46.312 1 26.83 25 SER B N 1
ATOM 1734 C CA . SER B 1 25 ? -4.145 32.469 45.125 1 26.83 25 SER B CA 1
ATOM 1735 C C . SER B 1 25 ? -4.922 33.312 44.125 1 26.83 25 SER B C 1
ATOM 1737 O O . SER B 1 25 ? -5.695 32.781 43.312 1 26.83 25 SER B O 1
ATOM 1739 N N . SER B 1 26 ? -5.137 34.594 44.281 1 26.88 26 SER B N 1
ATOM 1740 C CA . SER B 1 26 ? -6.203 35.125 43.469 1 26.88 26 SER B CA 1
ATOM 1741 C C . SER B 1 26 ? -5.875 34.969 41.969 1 26.88 26 SER B C 1
ATOM 1743 O O . SER B 1 26 ? -6.773 34.75 41.156 1 26.88 26 SER B O 1
ATOM 1745 N N . PHE B 1 27 ? -4.781 35.656 41.5 1 26.75 27 PHE B N 1
ATOM 1746 C CA . PHE B 1 27 ? -4.82 36.156 40.125 1 26.75 27 PHE B CA 1
ATOM 1747 C C . PHE B 1 27 ? -4.68 35 39.125 1 26.75 27 PHE B C 1
ATOM 1749 O O . PHE B 1 27 ? -3.764 35 38.312 1 26.75 27 PHE B O 1
ATOM 1756 N N . LEU B 1 28 ? -4.582 33.781 39.562 1 30.08 28 LEU B N 1
ATOM 1757 C CA . LEU B 1 28 ? -4.344 32.906 38.406 1 30.08 28 LEU B CA 1
ATOM 1758 C C . LEU B 1 28 ? -5.449 33.062 37.375 1 30.08 28 LEU B C 1
ATOM 1760 O O . LEU B 1 28 ? -6.57 32.594 37.594 1 30.08 28 LEU B O 1
ATOM 1764 N N . HIS B 1 29 ? -5.664 34.25 36.844 1 27.98 29 HIS B N 1
ATOM 1765 C CA . HIS B 1 29 ? -6.555 34.469 35.719 1 27.98 29 HIS B CA 1
ATOM 1766 C C . HIS B 1 29 ? -6.477 33.344 34.688 1 27.98 29 HIS B C 1
ATOM 1768 O O . HIS B 1 29 ? -5.469 32.625 34.625 1 27.98 29 HIS B O 1
ATOM 1774 N N . ASN B 1 30 ? -7.695 33 34.125 1 31.94 30 ASN B N 1
ATOM 1775 C CA . ASN B 1 30 ? -8.195 32.156 33.031 1 31.94 30 ASN B CA 1
ATOM 1776 C C . ASN B 1 30 ? -7.406 32.344 31.75 1 31.94 30 ASN B C 1
ATOM 1778 O O . ASN B 1 30 ? -7.73 33.219 30.953 1 31.94 30 ASN B O 1
ATOM 1782 N N . GLY B 1 31 ? -6.176 32.719 31.734 1 30.64 31 GLY B N 1
ATOM 1783 C CA . GLY B 1 31 ? -5.605 32.75 30.406 1 30.64 31 GLY B CA 1
ATOM 1784 C C . GLY B 1 31 ? -6.047 31.594 29.531 1 30.64 31 GLY B C 1
ATOM 1785 O O . GLY B 1 31 ? -5.828 30.422 29.891 1 30.64 31 GLY B O 1
ATOM 1786 N N . SER B 1 32 ? -7.289 31.719 28.969 1 32.09 32 SER B N 1
ATOM 1787 C CA . SER B 1 32 ? -7.684 30.969 27.781 1 32.09 32 SER B CA 1
ATOM 1788 C C . SER B 1 32 ? -6.469 30.594 26.938 1 32.09 32 SER B C 1
ATOM 1790 O O . SER B 1 32 ? -5.875 31.453 26.281 1 32.09 32 SER B O 1
ATOM 1792 N N . PHE B 1 33 ? -5.477 30.016 27.375 1 33.78 33 PHE B N 1
ATOM 1793 C CA . PHE B 1 33 ? -4.652 29.328 26.375 1 33.78 33 PHE B CA 1
ATOM 1794 C C . PHE B 1 33 ? -5.5 28.859 25.203 1 33.78 33 PHE B C 1
ATOM 1796 O O . PHE B 1 33 ? -6.211 27.859 25.312 1 33.78 33 PHE B O 1
ATOM 1803 N N . LYS B 1 34 ? -6.199 29.781 24.609 1 37.28 34 LYS B N 1
ATOM 1804 C CA . LYS B 1 34 ? -6.617 29.453 23.25 1 37.28 34 LYS B CA 1
ATOM 1805 C C . LYS B 1 34 ? -5.605 28.516 22.562 1 37.28 34 LYS B C 1
ATOM 1807 O O . LYS B 1 34 ? -4.465 28.922 22.312 1 37.28 34 LYS B O 1
ATOM 1812 N N . LYS B 1 35 ? -5.387 27.297 22.922 1 40.06 35 LYS B N 1
ATOM 1813 C CA . LYS B 1 35 ? -4.766 26.266 22.109 1 40.06 35 LYS B CA 1
ATOM 1814 C C . LYS B 1 35 ? -4.941 26.578 20.625 1 40.06 35 LYS B C 1
ATOM 1816 O O . LYS B 1 35 ? -6.027 26.391 20.062 1 40.06 35 LYS B O 1
ATOM 1821 N N . ASN B 1 36 ? -4.609 27.656 20.109 1 41.31 36 ASN B N 1
ATOM 1822 C CA . ASN B 1 36 ? -4.426 27.891 18.672 1 41.31 36 ASN B CA 1
ATOM 1823 C C . ASN B 1 36 ? -4.066 26.609 17.938 1 41.31 36 ASN B C 1
ATOM 1825 O O . ASN B 1 36 ? -2.889 26.266 17.812 1 41.31 36 ASN B O 1
ATOM 1829 N N . SER B 1 37 ? -4.609 25.453 18.25 1 48.75 37 SER B N 1
ATOM 1830 C CA . SER B 1 37 ? -4.398 24.141 17.641 1 48.75 37 SER B CA 1
ATOM 1831 C C . SER B 1 37 ? -4.348 24.25 16.125 1 48.75 37 SER B C 1
ATOM 1833 O O . SER B 1 37 ? -5.238 24.828 15.5 1 48.75 37 SER B O 1
ATOM 1835 N N . CYS B 1 38 ? -3.256 24.562 15.57 1 59.53 38 CYS B N 1
ATOM 1836 C CA . CYS B 1 38 ? -3.037 24.516 14.133 1 59.53 38 CYS B CA 1
ATOM 1837 C C . CYS B 1 38 ? -3.967 23.5 13.469 1 59.53 38 CYS B C 1
ATOM 1839 O O . CYS B 1 38 ? -3.863 22.312 13.719 1 59.53 38 CYS B O 1
ATOM 1841 N N . GLN B 1 39 ? -5.254 23.844 13.297 1 70.38 39 GLN B N 1
ATOM 1842 C CA . GLN B 1 39 ? -6.23 22.922 12.734 1 70.38 39 GLN B CA 1
ATOM 1843 C C . GLN B 1 39 ? -6.07 22.797 11.219 1 70.38 39 GLN B C 1
ATOM 1845 O O . GLN B 1 39 ? -6.57 23.641 10.469 1 70.38 39 GLN B O 1
ATOM 1850 N N . LEU B 1 40 ? -5.09 22.109 10.719 1 82.5 40 LEU B N 1
ATOM 1851 C CA . LEU B 1 40 ? -5.016 21.812 9.297 1 82.5 40 LEU B CA 1
ATOM 1852 C C . LEU B 1 40 ? -6.164 20.891 8.875 1 82.5 40 LEU B C 1
ATOM 1854 O O . LEU B 1 40 ? -6.562 20 9.625 1 82.5 40 LEU B O 1
ATOM 1858 N N . THR B 1 41 ? -6.77 21.328 7.676 1 86.12 41 THR B N 1
ATOM 1859 C CA . THR B 1 41 ? -7.711 20.391 7.086 1 86.12 41 THR B CA 1
ATOM 1860 C C . THR B 1 41 ? -7.008 19.094 6.695 1 86.12 41 THR B C 1
ATOM 1862 O O . THR B 1 41 ? -5.781 19.062 6.574 1 86.12 41 THR B O 1
ATOM 1865 N N . ALA B 1 42 ? -7.812 18.109 6.559 1 89.25 42 ALA B N 1
ATOM 1866 C CA . ALA B 1 42 ? -7.238 16.828 6.156 1 89.25 42 ALA B CA 1
ATOM 1867 C C . ALA B 1 42 ? -6.496 16.938 4.828 1 89.25 42 ALA B C 1
ATOM 1869 O O . ALA B 1 42 ? -5.434 16.344 4.645 1 89.25 42 ALA B O 1
ATOM 1870 N N . ARG B 1 43 ? -7 17.75 3.969 1 90.06 43 ARG B N 1
ATOM 1871 C CA . ARG B 1 43 ? -6.363 17.938 2.668 1 90.06 43 ARG B CA 1
ATOM 1872 C C . ARG B 1 43 ? -5.004 18.609 2.816 1 90.06 43 ARG B C 1
ATOM 1874 O O . ARG B 1 43 ? -4.066 18.281 2.086 1 90.06 43 ARG B O 1
ATOM 1881 N N . GLN B 1 44 ? -4.902 19.453 3.727 1 89.81 44 GLN B N 1
ATOM 1882 C CA . GLN B 1 44 ? -3.648 20.156 3.98 1 89.81 44 GLN B CA 1
ATOM 1883 C C . GLN B 1 44 ? -2.672 19.266 4.75 1 89.81 44 GLN B C 1
ATOM 1885 O O . GLN B 1 44 ? -1.459 19.359 4.551 1 89.81 44 GLN B O 1
ATOM 1890 N N . ARG B 1 45 ? -3.201 18.438 5.574 1 92.06 45 ARG B N 1
ATOM 1891 C CA . ARG B 1 45 ? -2.377 17.609 6.438 1 92.06 45 ARG B CA 1
ATOM 1892 C C . ARG B 1 45 ? -1.793 16.422 5.668 1 92.06 45 ARG B C 1
ATOM 1894 O O . ARG B 1 45 ? -0.66 16.016 5.918 1 92.06 45 ARG B O 1
ATOM 1901 N N . PHE B 1 46 ? -2.592 15.969 4.738 1 95.75 46 PHE B N 1
ATOM 1902 C CA . PHE B 1 46 ? -2.174 14.789 3.988 1 95.75 46 PHE B CA 1
ATOM 1903 C C . PHE B 1 46 ? -2.205 15.055 2.488 1 95.75 46 PHE B C 1
ATOM 1905 O O . PHE B 1 46 ? -2.928 14.391 1.747 1 95.75 46 PHE B O 1
ATOM 1912 N N . PRO B 1 47 ? -1.349 15.945 2.074 1 95.44 47 PRO B N 1
ATOM 1913 C CA . PRO B 1 47 ? -1.391 16.297 0.653 1 95.44 47 PRO B CA 1
ATOM 1914 C C . PRO B 1 47 ? -1.079 15.117 -0.259 1 95.44 47 PRO B C 1
ATOM 1916 O O . PRO B 1 47 ? -0.117 14.383 -0.018 1 95.44 47 PRO B O 1
ATOM 1919 N N . GLY B 1 48 ? -1.908 14.938 -1.274 1 96.19 48 GLY B N 1
ATOM 1920 C CA . GLY B 1 48 ? -1.682 13.938 -2.301 1 96.19 48 GLY B CA 1
ATOM 1921 C C . GLY B 1 48 ? -2.275 12.586 -1.955 1 96.19 48 GLY B C 1
ATOM 1922 O O . GLY B 1 48 ? -2.287 11.672 -2.787 1 96.19 48 GLY B O 1
ATOM 1923 N N . LEU B 1 49 ? -2.799 12.375 -0.76 1 97.81 49 LEU B N 1
ATOM 1924 C CA . LEU B 1 49 ? -3.242 11.062 -0.299 1 97.81 49 LEU B CA 1
ATOM 1925 C C . LEU B 1 49 ? -4.621 10.734 -0.86 1 97.81 49 LEU B C 1
ATOM 1927 O O . LEU B 1 49 ? -4.965 9.555 -1.009 1 97.81 49 LEU B O 1
ATOM 1931 N N . PHE B 1 50 ? -5.398 11.82 -1.165 1 97.12 50 PHE B N 1
ATOM 1932 C CA . PHE B 1 50 ? -6.785 11.617 -1.567 1 97.12 50 PHE B CA 1
ATOM 1933 C C . PHE B 1 50 ? -6.973 11.938 -3.047 1 97.12 50 PHE B C 1
ATOM 1935 O O . PHE B 1 50 ? -6.559 13 -3.514 1 97.12 50 PHE B O 1
ATOM 1942 N N . LEU B 1 51 ? -7.586 11.016 -3.713 1 94.06 51 LEU B N 1
ATOM 1943 C CA . LEU B 1 51 ? -7.859 11.211 -5.133 1 94.06 51 LEU B CA 1
ATOM 1944 C C . LEU B 1 51 ? -9.266 11.758 -5.344 1 94.06 51 LEU B C 1
ATOM 1946 O O . LEU B 1 51 ? -10.227 11.266 -4.738 1 94.06 51 LEU B O 1
ATOM 1950 N N . SER B 1 52 ? -9.289 12.656 -6.199 1 92.06 52 SER B N 1
ATOM 1951 C CA . SER B 1 52 ? -10.586 13.242 -6.496 1 92.06 52 SER B CA 1
ATOM 1952 C C . SER B 1 52 ? -11.492 12.25 -7.219 1 92.06 52 SER B C 1
ATOM 1954 O O . SER B 1 52 ? -11.008 11.281 -7.809 1 92.06 52 SER B O 1
ATOM 1956 N N . ARG B 1 53 ? -12.742 12.555 -7.164 1 88.75 53 ARG B N 1
ATOM 1957 C CA . ARG B 1 53 ? -13.719 11.734 -7.879 1 88.75 53 ARG B CA 1
ATOM 1958 C C . ARG B 1 53 ? -13.406 11.68 -9.367 1 88.75 53 ARG B C 1
ATOM 1960 O O . ARG B 1 53 ? -13.523 10.625 -10 1 88.75 53 ARG B O 1
ATOM 1967 N N . GLU B 1 54 ? -13.023 12.742 -9.867 1 86.88 54 GLU B N 1
ATOM 1968 C CA . GLU B 1 54 ? -12.68 12.82 -11.289 1 86.88 54 GLU B CA 1
ATOM 1969 C C . GLU B 1 54 ? -11.539 11.867 -11.625 1 86.88 54 GLU B C 1
ATOM 1971 O O . GLU B 1 54 ? -11.586 11.156 -12.633 1 86.88 54 GLU B O 1
ATOM 1976 N N . LYS B 1 55 ? -10.578 11.961 -10.82 1 86.62 55 LYS B N 1
ATOM 1977 C CA . LYS B 1 55 ? -9.438 11.078 -11.07 1 86.62 55 LYS B CA 1
ATOM 1978 C C . LYS B 1 55 ? -9.844 9.609 -10.961 1 86.62 55 LYS B C 1
ATOM 1980 O O . LYS B 1 55 ? -9.391 8.781 -11.75 1 86.62 55 LYS B O 1
ATOM 1985 N N . VAL B 1 56 ? -10.664 9.273 -9.984 1 85.62 56 VAL B N 1
ATOM 1986 C CA . VAL B 1 56 ? -11.156 7.914 -9.82 1 85.62 56 VAL B CA 1
ATOM 1987 C C . VAL B 1 56 ? -11.938 7.488 -11.062 1 85.62 56 VAL B C 1
ATOM 1989 O O . VAL B 1 56 ? -11.766 6.375 -11.555 1 85.62 56 VAL B O 1
ATOM 1992 N N . MET B 1 57 ? -12.703 8.359 -11.578 1 84.56 57 MET B N 1
ATOM 1993 C CA . MET B 1 57 ? -13.492 8.055 -12.766 1 84.56 57 MET B CA 1
ATOM 1994 C C . MET B 1 57 ? -12.602 7.867 -13.984 1 84.56 57 MET B C 1
ATOM 1996 O O . MET B 1 57 ? -12.875 7.02 -14.836 1 84.56 57 MET B O 1
ATOM 2000 N N . CYS B 1 58 ? -11.578 8.602 -14.039 1 84.06 58 CYS B N 1
ATOM 2001 C CA . CYS B 1 58 ? -10.641 8.461 -15.148 1 84.06 58 CYS B CA 1
ATOM 2002 C C . CYS B 1 58 ? -9.961 7.098 -15.125 1 84.06 58 CYS B C 1
ATOM 2004 O O . CYS B 1 58 ? -9.688 6.52 -16.188 1 84.06 58 CYS B O 1
ATOM 2006 N N . MET B 1 59 ? -9.75 6.602 -13.875 1 80.12 59 MET B N 1
ATOM 2007 C CA . MET B 1 59 ? -9.141 5.281 -13.75 1 80.12 59 MET B CA 1
ATOM 2008 C C . MET B 1 59 ? -10.047 4.203 -14.32 1 80.12 59 MET B C 1
ATOM 2010 O O . MET B 1 59 ? -9.57 3.158 -14.773 1 80.12 59 MET B O 1
ATOM 2014 N N . LEU B 1 60 ? -11.328 4.543 -14.297 1 76.06 60 LEU B N 1
ATOM 2015 C CA . LEU B 1 60 ? -12.305 3.611 -14.852 1 76.06 60 LEU B CA 1
ATOM 2016 C C . LEU B 1 60 ? -12.203 3.559 -16.375 1 76.06 60 LEU B C 1
ATOM 2018 O O . LEU B 1 60 ? -12.43 2.51 -16.969 1 76.06 60 LEU B O 1
ATOM 2022 N N . VAL B 1 61 ? -11.883 4.668 -16.906 1 77.31 61 VAL B N 1
ATOM 2023 C CA . VAL B 1 61 ? -11.898 4.797 -18.359 1 77.31 61 VAL B CA 1
ATOM 2024 C C . VAL B 1 61 ? -10.531 4.426 -18.938 1 77.31 61 VAL B C 1
ATOM 2026 O O . VAL B 1 61 ? -10.438 3.791 -19.984 1 77.31 61 VAL B O 1
ATOM 2029 N N . ASP B 1 62 ? -9.469 4.957 -18.203 1 76.25 62 ASP B N 1
ATOM 2030 C CA . ASP B 1 62 ? -8.094 4.684 -18.625 1 76.25 62 ASP B CA 1
ATOM 2031 C C . ASP B 1 62 ? -7.258 4.16 -17.469 1 76.25 62 ASP B C 1
ATOM 2033 O O . ASP B 1 62 ? -6.547 4.93 -16.812 1 76.25 62 ASP B O 1
ATOM 2037 N N . PRO B 1 63 ? -7.246 2.865 -17.281 1 67.19 63 PRO B N 1
ATOM 2038 C CA . PRO B 1 63 ? -6.508 2.314 -16.141 1 67.19 63 PRO B CA 1
ATOM 2039 C C . PRO B 1 63 ? -5.004 2.562 -16.234 1 67.19 63 PRO B C 1
ATOM 2041 O O . PRO B 1 63 ? -4.316 2.621 -15.219 1 67.19 63 PRO B O 1
ATOM 2044 N N . ASP B 1 64 ? -4.566 2.863 -17.359 1 71.12 64 ASP B N 1
ATOM 2045 C CA . ASP B 1 64 ? -3.125 3.012 -17.531 1 71.12 64 ASP B CA 1
ATOM 2046 C C . ASP B 1 64 ? -2.67 4.426 -17.172 1 71.12 64 ASP B C 1
ATOM 2048 O O . ASP B 1 64 ? -1.481 4.664 -16.953 1 71.12 64 ASP B O 1
ATOM 2052 N N . GLY B 1 65 ? -3.598 5.336 -17.109 1 72.81 65 GLY B N 1
ATOM 2053 C CA . GLY B 1 65 ? -3.246 6.719 -16.828 1 72.81 65 GLY B CA 1
ATOM 2054 C C . GLY B 1 65 ? -2.523 6.883 -15.5 1 72.81 65 GLY B C 1
ATOM 2055 O O . GLY B 1 65 ? -1.526 7.605 -15.422 1 72.81 65 GLY B O 1
ATOM 2056 N N . LEU B 1 66 ? -2.961 6.254 -14.492 1 79.94 66 LEU B N 1
ATOM 2057 C CA . LEU B 1 66 ? -2.316 6.336 -13.18 1 79.94 66 LEU B CA 1
ATOM 2058 C C . LEU B 1 66 ? -0.913 5.746 -13.227 1 79.94 66 LEU B C 1
ATOM 2060 O O . LEU B 1 66 ? 0.011 6.277 -12.609 1 79.94 66 LEU B O 1
ATOM 2064 N N . SER B 1 67 ? -0.807 4.699 -14 1 75.75 67 SER B N 1
ATOM 2065 C CA . SER B 1 67 ? 0.498 4.062 -14.133 1 75.75 67 SER B CA 1
ATOM 2066 C C . SER B 1 67 ? 1.518 5.008 -14.758 1 75.75 67 SER B C 1
ATOM 2068 O O . SER B 1 67 ? 2.691 5 -14.383 1 75.75 67 SER B O 1
ATOM 2070 N N . GLU B 1 68 ? 1.045 5.875 -15.602 1 77.94 68 GLU B N 1
ATOM 2071 C CA . GLU B 1 68 ? 1.942 6.805 -16.281 1 77.94 68 GLU B CA 1
ATOM 2072 C C . GLU B 1 68 ? 2.426 7.898 -15.336 1 77.94 68 GLU B C 1
ATOM 2074 O O . GLU B 1 68 ? 3.506 8.461 -15.531 1 77.94 68 GLU B O 1
ATOM 2079 N N . GLU B 1 69 ? 1.692 8.18 -14.344 1 85.25 69 GLU B N 1
ATOM 2080 C CA . GLU B 1 69 ? 2.041 9.219 -13.375 1 85.25 69 GLU B CA 1
ATOM 2081 C C . GLU B 1 69 ? 2.793 8.641 -12.188 1 85.25 69 GLU B C 1
ATOM 2083 O O . GLU B 1 69 ? 3.279 9.383 -11.328 1 85.25 69 GLU B O 1
ATOM 2088 N N . SER B 1 70 ? 2.994 7.371 -12.258 1 90.94 70 SER B N 1
ATOM 2089 C CA . SER B 1 70 ? 3.504 6.695 -11.07 1 90.94 70 SER B CA 1
ATOM 2090 C C . SER B 1 70 ? 5.027 6.742 -11.023 1 90.94 70 SER B C 1
ATOM 2092 O O . SER B 1 70 ? 5.68 7.02 -12.031 1 90.94 70 SER B O 1
ATOM 2094 N N . TYR B 1 71 ? 5.547 6.641 -9.883 1 95.19 71 TYR B N 1
ATOM 2095 C CA . TYR B 1 71 ? 6.969 6.52 -9.586 1 95.19 71 TYR B CA 1
ATOM 2096 C C . TYR B 1 71 ? 7.344 5.07 -9.289 1 95.19 71 TYR B C 1
ATOM 2098 O O . TYR B 1 71 ? 6.473 4.215 -9.141 1 95.19 71 TYR B O 1
ATOM 2106 N N . ARG B 1 72 ? 8.617 4.777 -9.312 1 95 72 ARG B N 1
ATOM 2107 C CA . ARG B 1 72 ? 9.141 3.471 -8.922 1 95 72 ARG B CA 1
ATOM 2108 C C . ARG B 1 72 ? 10.219 3.609 -7.852 1 95 72 ARG B C 1
ATOM 2110 O O . ARG B 1 72 ? 10.891 4.641 -7.766 1 95 72 ARG B O 1
ATOM 2117 N N . ILE B 1 73 ? 10.344 2.6 -7.051 1 95.81 73 ILE B N 1
ATOM 2118 C CA . ILE B 1 73 ? 11.391 2.588 -6.035 1 95.81 73 ILE B CA 1
ATOM 2119 C C . ILE B 1 73 ? 12.75 2.42 -6.703 1 95.81 73 ILE B C 1
ATOM 2121 O O . ILE B 1 73 ? 12.961 1.487 -7.484 1 95.81 73 ILE B O 1
ATOM 2125 N N . SER B 1 74 ? 13.648 3.299 -6.426 1 95.88 74 SER B N 1
ATOM 2126 C CA . SER B 1 74 ? 14.977 3.264 -7.035 1 95.88 74 SER B CA 1
ATOM 2127 C C . SER B 1 74 ? 16.016 2.73 -6.059 1 95.88 74 SER B C 1
ATOM 2129 O O . SER B 1 74 ? 16.812 1.852 -6.402 1 95.88 74 SER B O 1
ATOM 2131 N N . GLU B 1 75 ? 16.062 3.318 -4.852 1 96.06 75 GLU B N 1
ATOM 2132 C CA . GLU B 1 75 ? 16.984 2.889 -3.809 1 96.06 75 GLU B CA 1
ATOM 2133 C C . GLU B 1 75 ? 16.234 2.422 -2.564 1 96.06 75 GLU B C 1
ATOM 2135 O O . GLU B 1 75 ? 15.148 2.918 -2.266 1 96.06 75 GLU B O 1
ATOM 2140 N N . VAL B 1 76 ? 16.859 1.44 -1.961 1 96.56 76 VAL B N 1
ATOM 2141 C CA . VAL B 1 76 ? 16.281 0.855 -0.755 1 96.56 76 VAL B CA 1
ATOM 2142 C C . VAL B 1 76 ? 17.312 0.882 0.375 1 96.56 76 VAL B C 1
ATOM 2144 O O . VAL B 1 76 ? 18.484 0.605 0.155 1 96.56 76 VAL B O 1
ATOM 2147 N N . GLN B 1 77 ? 16.859 1.257 1.55 1 93.19 77 GLN B N 1
ATOM 2148 C CA . GLN B 1 77 ? 17.75 1.271 2.711 1 93.19 77 GLN B CA 1
ATOM 2149 C C . GLN B 1 77 ? 17.859 -0.118 3.336 1 93.19 77 GLN B C 1
ATOM 2151 O O . GLN B 1 77 ? 18.953 -0.549 3.717 1 93.19 77 GLN B O 1
ATOM 2156 N N . LEU B 1 78 ? 16.703 -0.747 3.467 1 90.88 78 LEU B N 1
ATOM 2157 C CA . LEU B 1 78 ? 16.672 -2.037 4.145 1 90.88 78 LEU B CA 1
ATOM 2158 C C . LEU B 1 78 ? 15.5 -2.881 3.652 1 90.88 78 LEU B C 1
ATOM 2160 O O . LEU B 1 78 ? 14.414 -2.354 3.402 1 90.88 78 LEU B O 1
ATOM 2164 N N . ARG B 1 79 ? 15.758 -4.199 3.543 1 89.88 79 ARG B N 1
ATOM 2165 C CA . ARG B 1 79 ? 14.711 -5.18 3.277 1 89.88 79 ARG B CA 1
ATOM 2166 C C . ARG B 1 79 ? 14.719 -6.281 4.332 1 89.88 79 ARG B C 1
ATOM 2168 O O . ARG B 1 79 ? 15.773 -6.824 4.672 1 89.88 79 ARG B O 1
ATOM 2175 N N . VAL B 1 80 ? 13.547 -6.527 4.828 1 85.62 80 VAL B N 1
ATOM 2176 C CA . VAL B 1 80 ? 13.367 -7.598 5.809 1 85.62 80 VAL B CA 1
ATOM 2177 C C . VAL B 1 80 ? 12.344 -8.602 5.293 1 85.62 80 VAL B C 1
ATOM 2179 O O . VAL B 1 80 ? 11.18 -8.258 5.082 1 85.62 80 VAL B O 1
ATOM 2182 N N . PRO B 1 81 ? 12.836 -9.836 5.102 1 82.94 81 PRO B N 1
ATOM 2183 C CA . PRO B 1 81 ? 11.844 -10.828 4.688 1 82.94 81 PRO B CA 1
ATOM 2184 C C . PRO B 1 81 ? 10.672 -10.93 5.66 1 82.94 81 PRO B C 1
ATOM 2186 O O . PRO B 1 81 ? 10.867 -10.898 6.879 1 82.94 81 PRO B O 1
ATOM 2189 N N . TYR B 1 82 ? 9.453 -10.859 5.109 1 81.38 82 TYR B N 1
ATOM 2190 C CA . TYR B 1 82 ? 8.203 -10.992 5.859 1 81.38 82 TYR B CA 1
ATOM 2191 C C . TYR B 1 82 ? 7.137 -11.68 5.027 1 81.38 82 TYR B C 1
ATOM 2193 O O . TYR B 1 82 ? 6.473 -11.047 4.207 1 81.38 82 TYR B O 1
ATOM 2201 N N . ASN B 1 83 ? 6.941 -12.945 5.25 1 73.75 83 ASN B N 1
ATOM 2202 C CA . ASN B 1 83 ? 5.938 -13.719 4.523 1 73.75 83 ASN B CA 1
ATOM 2203 C C . ASN B 1 83 ? 4.73 -14.039 5.402 1 73.75 83 ASN B C 1
ATOM 2205 O O . ASN B 1 83 ? 4.82 -14.875 6.301 1 73.75 83 ASN B O 1
ATOM 2209 N N . PRO B 1 84 ? 3.684 -13.203 5.168 1 64.38 84 PRO B N 1
ATOM 2210 C CA . PRO B 1 84 ? 2.504 -13.539 5.973 1 64.38 84 PRO B CA 1
ATOM 2211 C C . PRO B 1 84 ? 1.961 -14.93 5.672 1 64.38 84 PRO B C 1
ATOM 2213 O O . PRO B 1 84 ? 2.145 -15.445 4.562 1 64.38 84 PRO B O 1
ATOM 2216 N N . LYS B 1 85 ? 1.579 -15.602 6.727 1 62.72 85 LYS B N 1
ATOM 2217 C CA . LYS B 1 85 ? 0.958 -16.906 6.531 1 62.72 85 LYS B CA 1
ATOM 2218 C C . LYS B 1 85 ? -0.364 -16.781 5.777 1 62.72 85 LYS B C 1
ATOM 2220 O O . LYS B 1 85 ? -1.099 -15.812 5.965 1 62.72 85 LYS B O 1
ATOM 2225 N N . ALA B 1 86 ? -0.474 -17.578 4.695 1 57.38 86 ALA B N 1
ATOM 2226 C CA . ALA B 1 86 ? -1.747 -17.625 3.979 1 57.38 86 ALA B CA 1
ATOM 2227 C C . ALA B 1 86 ? -2.895 -17.984 4.918 1 57.38 86 ALA B C 1
ATOM 2229 O O . ALA B 1 86 ? -2.693 -18.688 5.91 1 57.38 86 ALA B O 1
ATOM 2230 N N . GLU B 1 87 ? -3.957 -17.109 4.984 1 54 87 GLU B N 1
ATOM 2231 C CA . GLU B 1 87 ? -5.109 -17.547 5.766 1 54 87 GLU B CA 1
ATOM 2232 C C . GLU B 1 87 ? -5.531 -18.969 5.379 1 54 87 GLU B C 1
ATOM 2234 O O . GLU B 1 87 ? -5.617 -19.297 4.191 1 54 87 GLU B O 1
ATOM 2239 N N . GLU B 1 88 ? -5.223 -19.984 6.27 1 47.56 88 GLU B N 1
ATOM 2240 C CA . GLU B 1 88 ? -5.625 -21.375 6.051 1 47.56 88 GLU B CA 1
ATOM 2241 C C . GLU B 1 88 ? -7.105 -21.469 5.703 1 47.56 88 GLU B C 1
ATOM 2243 O O . GLU B 1 88 ? -7.961 -21.031 6.477 1 47.56 88 GLU B O 1
ATOM 2248 N N . VAL B 1 89 ? -7.543 -21.297 4.539 1 43.69 89 VAL B N 1
ATOM 2249 C CA . VAL B 1 89 ? -8.875 -21.859 4.324 1 43.69 89 VAL B CA 1
ATOM 2250 C C . VAL B 1 89 ? -8.875 -23.344 4.688 1 43.69 89 VAL B C 1
ATOM 2252 O O . VAL B 1 89 ? -8.008 -24.094 4.242 1 43.69 89 VAL B O 1
ATOM 2255 N N . ALA B 1 90 ? -9.453 -23.688 5.961 1 38.06 90 ALA B N 1
ATOM 2256 C CA . ALA B 1 90 ? -9.641 -25.031 6.512 1 38.06 90 ALA B CA 1
ATOM 2257 C C . ALA B 1 90 ? -10.031 -26.031 5.418 1 38.06 90 ALA B C 1
ATOM 2259 O O . ALA B 1 90 ? -11.219 -26.203 5.129 1 38.06 90 ALA B O 1
ATOM 2260 N N . THR B 1 91 ? -9.68 -25.969 4.242 1 35.62 91 THR B N 1
ATOM 2261 C CA . THR B 1 91 ? -10.188 -27.156 3.578 1 35.62 91 THR B CA 1
ATOM 2262 C C . THR B 1 91 ? -9.469 -28.406 4.082 1 35.62 91 THR B C 1
ATOM 2264 O O . THR B 1 91 ? -8.234 -28.422 4.191 1 35.62 91 THR B O 1
ATOM 2267 N N . GLU B 1 92 ? -10.156 -29.25 4.816 1 34.66 92 GLU B N 1
ATOM 2268 C CA . GLU B 1 92 ? -9.836 -30.594 5.262 1 34.66 92 GLU B CA 1
ATOM 2269 C C . GLU B 1 92 ? -9.062 -31.359 4.191 1 34.66 92 GLU B C 1
ATOM 2271 O O . GLU B 1 92 ? -9.414 -32.5 3.85 1 34.66 92 GLU B O 1
ATOM 2276 N N . ALA B 1 93 ? -8.609 -30.875 3.172 1 36.22 93 ALA B N 1
ATOM 2277 C CA . ALA B 1 93 ? -8.18 -31.938 2.256 1 36.22 93 ALA B CA 1
ATOM 2278 C C . ALA B 1 93 ? -7.02 -32.75 2.842 1 36.22 93 ALA B C 1
ATOM 2280 O O . ALA B 1 93 ? -6.254 -32.219 3.66 1 36.22 93 ALA B O 1
ATOM 2281 N N . ARG B 1 94 ? -7.031 -34.094 2.627 1 33.31 94 ARG B N 1
ATOM 2282 C CA . ARG B 1 94 ? -6.215 -35.281 2.867 1 33.31 94 ARG B CA 1
ATOM 2283 C C . ARG B 1 94 ? -4.742 -35 2.586 1 33.31 94 ARG B C 1
ATOM 2285 O O . ARG B 1 94 ? -4.418 -34.156 1.729 1 33.31 94 ARG B O 1
ATOM 2292 N N . THR B 1 95 ? -3.754 -35.344 3.508 1 33.34 95 THR B N 1
ATOM 2293 C CA . THR B 1 95 ? -2.305 -35.406 3.666 1 33.34 95 THR B CA 1
ATOM 2294 C C . THR B 1 95 ? -1.642 -35.844 2.367 1 33.34 95 THR B C 1
ATOM 2296 O O . THR B 1 95 ? -0.487 -36.281 2.369 1 33.34 95 THR B O 1
ATOM 2299 N N . ARG B 1 96 ? -2.492 -36.281 1.328 1 31.81 96 ARG B N 1
ATOM 2300 C CA . ARG B 1 96 ? -1.582 -37.094 0.531 1 31.81 96 ARG B CA 1
ATOM 2301 C C . ARG B 1 96 ? -0.261 -36.375 0.295 1 31.81 96 ARG B C 1
ATOM 2303 O O . ARG B 1 96 ? -0.135 -35.188 0.601 1 31.81 96 ARG B O 1
ATOM 2310 N N . PHE B 1 97 ? 0.45 -36.938 -0.813 1 31.7 97 PHE B N 1
ATOM 2311 C CA . PHE B 1 97 ? 1.848 -36.875 -1.222 1 31.7 97 PHE B CA 1
ATOM 2312 C C . PHE B 1 97 ? 2.24 -35.438 -1.523 1 31.7 97 PHE B C 1
ATOM 2314 O O . PHE B 1 97 ? 1.679 -34.812 -2.426 1 31.7 97 PHE B O 1
ATOM 2321 N N . SER B 1 98 ? 2.375 -34.688 -0.513 1 33.75 98 SER B N 1
ATOM 2322 C CA . SER B 1 98 ? 2.789 -33.281 -0.531 1 33.75 98 SER B CA 1
ATOM 2323 C C . SER B 1 98 ? 3.955 -33.062 -1.491 1 33.75 98 SER B C 1
ATOM 2325 O O . SER B 1 98 ? 5.117 -33.188 -1.103 1 33.75 98 SER B O 1
ATOM 2327 N N . ARG B 1 99 ? 3.893 -33.906 -2.605 1 30.84 99 ARG B N 1
ATOM 2328 C CA . ARG B 1 99 ? 4.98 -33.469 -3.471 1 30.84 99 ARG B CA 1
ATOM 2329 C C . ARG B 1 99 ? 5.027 -31.953 -3.547 1 30.84 99 ARG B C 1
ATOM 2331 O O . ARG B 1 99 ? 3.984 -31.297 -3.617 1 30.84 99 ARG B O 1
ATOM 2338 N N . ALA B 1 100 ? 6.035 -31.453 -2.961 1 34.69 100 ALA B N 1
ATOM 2339 C CA . ALA B 1 100 ? 6.461 -30.062 -3.07 1 34.69 100 ALA B CA 1
ATOM 2340 C C . ALA B 1 100 ? 6.043 -29.453 -4.41 1 34.69 100 ALA B C 1
ATOM 2342 O O . ALA B 1 100 ? 6.719 -29.641 -5.422 1 34.69 100 ALA B O 1
ATOM 2343 N N . THR B 1 101 ? 4.961 -29.938 -4.969 1 33.94 101 THR B N 1
ATOM 2344 C CA . THR B 1 101 ? 4.719 -29.406 -6.305 1 33.94 101 THR B CA 1
ATOM 2345 C C . THR B 1 101 ? 4.582 -27.875 -6.254 1 33.94 101 THR B C 1
ATOM 2347 O O . THR B 1 101 ? 3.473 -27.359 -6.121 1 33.94 101 THR B O 1
ATOM 2350 N N . SER B 1 102 ? 5.086 -27.219 -5.238 1 38.16 102 SER B N 1
ATOM 2351 C CA . SER B 1 102 ? 5.285 -25.812 -5.582 1 38.16 102 SER B CA 1
ATOM 2352 C C . SER B 1 102 ? 5.605 -25.641 -7.062 1 38.16 102 SER B C 1
ATOM 2354 O O . SER B 1 102 ? 6.461 -26.359 -7.602 1 38.16 102 SER B O 1
ATOM 2356 N N . ASP B 1 103 ? 4.84 -25.812 -7.949 1 41.19 103 ASP B N 1
ATOM 2357 C CA . ASP B 1 103 ? 5.457 -25.391 -9.203 1 41.19 103 ASP B CA 1
ATOM 2358 C C . ASP B 1 103 ? 6.645 -24.484 -8.953 1 41.19 103 ASP B C 1
ATOM 2360 O O . ASP B 1 103 ? 6.492 -23.391 -8.375 1 41.19 103 ASP B O 1
ATOM 2364 N N . PRO B 1 104 ? 7.793 -24.969 -8.5 1 47.59 104 PRO B N 1
ATOM 2365 C CA . PRO B 1 104 ? 8.945 -24.141 -8.141 1 47.59 104 PRO B CA 1
ATOM 2366 C C . PRO B 1 104 ? 8.766 -22.672 -8.547 1 47.59 104 PRO B C 1
ATOM 2368 O O . PRO B 1 104 ? 9.445 -21.797 -8.008 1 47.59 104 PRO B O 1
ATOM 2371 N N . CYS B 1 105 ? 8.438 -22.266 -9.883 1 56.41 105 CYS B N 1
ATOM 2372 C CA . CYS B 1 105 ? 9.133 -21.375 -10.82 1 56.41 105 CYS B CA 1
ATOM 2373 C C . CYS B 1 105 ? 8.781 -19.922 -10.555 1 56.41 105 CYS B C 1
ATOM 2375 O O . CYS B 1 105 ? 9.641 -19.047 -10.648 1 56.41 105 CYS B O 1
ATOM 2377 N N . CYS B 1 106 ? 7.316 -19.688 -10.211 1 75.88 106 CYS B N 1
ATOM 2378 C CA . CYS B 1 106 ? 7.051 -18.266 -10.188 1 75.88 106 CYS B CA 1
ATOM 2379 C C . CYS B 1 106 ? 6.387 -17.844 -8.883 1 75.88 106 CYS B C 1
ATOM 2381 O O . CYS B 1 106 ? 5.281 -17.312 -8.883 1 75.88 106 CYS B O 1
ATOM 2383 N N . THR B 1 107 ? 7.117 -18.266 -7.707 1 77.88 107 THR B N 1
ATOM 2384 C CA . THR B 1 107 ? 6.578 -18 -6.379 1 77.88 107 THR B CA 1
ATOM 2385 C C . THR B 1 107 ? 6.879 -16.578 -5.949 1 77.88 107 THR B C 1
ATOM 2387 O O . THR B 1 107 ? 7.949 -16.047 -6.242 1 77.88 107 THR B O 1
ATOM 2390 N N . THR B 1 108 ? 5.895 -16.078 -5.191 1 87.56 108 THR B N 1
ATOM 2391 C CA . THR B 1 108 ? 6.062 -14.734 -4.633 1 87.56 108 THR B CA 1
ATOM 2392 C C . THR B 1 108 ? 6.551 -14.812 -3.188 1 87.56 108 THR B C 1
ATOM 2394 O O . THR B 1 108 ? 5.969 -15.523 -2.367 1 87.56 108 THR B O 1
ATOM 2397 N N . THR B 1 109 ? 7.605 -14.211 -2.895 1 87.88 109 THR B N 1
ATOM 2398 C CA . THR B 1 109 ? 8.008 -13.953 -1.517 1 87.88 109 THR B CA 1
ATOM 2399 C C . THR B 1 109 ? 7.785 -12.484 -1.155 1 87.88 109 THR B C 1
ATOM 2401 O O . THR B 1 109 ? 7.914 -11.602 -2.006 1 87.88 109 THR B O 1
ATOM 2404 N N . MET B 1 110 ? 7.43 -12.273 0.094 1 90.5 110 MET B N 1
ATOM 2405 C CA . MET B 1 110 ? 7.129 -10.906 0.51 1 90.5 110 MET B CA 1
ATOM 2406 C C . MET B 1 110 ? 8.219 -10.367 1.433 1 90.5 110 MET B C 1
ATOM 2408 O O . MET B 1 110 ? 8.789 -11.117 2.227 1 90.5 110 MET B O 1
ATOM 2412 N N . THR B 1 111 ? 8.453 -9.062 1.329 1 91.5 111 THR B N 1
ATOM 2413 C CA . THR B 1 111 ? 9.477 -8.406 2.137 1 91.5 111 THR B CA 1
ATOM 2414 C C . THR B 1 111 ? 9 -7.031 2.596 1 91.5 111 THR B C 1
ATOM 2416 O O . THR B 1 111 ? 8.312 -6.324 1.856 1 91.5 111 THR B O 1
ATOM 2419 N N . MET B 1 112 ? 9.375 -6.746 3.877 1 91.88 112 MET B N 1
ATOM 2420 C CA . MET B 1 112 ? 9.234 -5.367 4.34 1 91.88 112 MET B CA 1
ATOM 2421 C C . MET B 1 112 ? 10.422 -4.52 3.895 1 91.88 112 MET B C 1
ATOM 2423 O O . MET B 1 112 ? 11.578 -4.875 4.148 1 91.88 112 MET B O 1
ATOM 2427 N N . THR B 1 113 ? 10.086 -3.463 3.256 1 94.69 113 THR B N 1
ATOM 2428 C CA . THR B 1 113 ? 11.117 -2.646 2.623 1 94.69 113 THR B CA 1
ATOM 2429 C C . THR B 1 113 ? 11.07 -1.215 3.148 1 94.69 113 THR B C 1
ATOM 2431 O O . THR B 1 113 ? 9.992 -0.635 3.291 1 94.69 113 THR B O 1
ATOM 2434 N N . ILE B 1 114 ? 12.227 -0.686 3.479 1 96.19 114 ILE B N 1
ATOM 2435 C CA . ILE B 1 114 ? 12.391 0.742 3.732 1 96.19 114 ILE B CA 1
ATOM 2436 C C . ILE B 1 114 ? 12.969 1.423 2.494 1 96.19 114 ILE B C 1
ATOM 2438 O O . ILE B 1 114 ? 14.18 1.409 2.281 1 96.19 114 ILE B O 1
ATOM 2442 N N . PRO B 1 115 ? 12.055 1.994 1.693 1 97.75 115 PRO B N 1
ATOM 2443 C CA . PRO B 1 115 ? 12.562 2.65 0.489 1 97.75 115 PRO B CA 1
ATOM 2444 C C . PRO B 1 115 ? 13.328 3.938 0.797 1 97.75 115 PRO B C 1
ATOM 2446 O O . PRO B 1 115 ? 13.109 4.551 1.845 1 97.75 115 PRO B O 1
ATOM 2449 N N . TYR B 1 116 ? 14.266 4.273 -0.125 1 97.88 116 TYR B N 1
ATOM 2450 C CA . TYR B 1 116 ? 15.047 5.488 0.086 1 97.88 116 TYR B CA 1
ATOM 2451 C C . TYR B 1 116 ? 14.688 6.551 -0.943 1 97.88 116 TYR B C 1
ATOM 2453 O O . TYR B 1 116 ? 14.352 7.684 -0.585 1 97.88 116 TYR B O 1
ATOM 2461 N N . THR B 1 117 ? 14.703 6.25 -2.215 1 97.69 117 THR B N 1
ATOM 2462 C CA . THR B 1 117 ? 14.352 7.199 -3.266 1 97.69 117 THR B CA 1
ATOM 2463 C C . THR B 1 117 ? 13.375 6.574 -4.258 1 97.69 117 THR B C 1
ATOM 2465 O O . THR B 1 117 ? 13.328 5.352 -4.406 1 97.69 117 THR B O 1
ATOM 2468 N N . VAL B 1 118 ? 12.617 7.441 -4.859 1 97.25 118 VAL B N 1
ATOM 2469 C CA . VAL B 1 118 ? 11.727 7.051 -5.949 1 97.25 118 VAL B CA 1
ATOM 2470 C C . VAL B 1 118 ? 11.977 7.941 -7.164 1 97.25 118 VAL B C 1
ATOM 2472 O O . VAL B 1 118 ? 12.273 9.133 -7.023 1 97.25 118 VAL B O 1
ATOM 2475 N N . VAL B 1 119 ? 11.828 7.32 -8.305 1 96.25 119 VAL B N 1
ATOM 2476 C CA . VAL B 1 119 ? 12.047 8.023 -9.562 1 96.25 119 VAL B CA 1
ATOM 2477 C C . VAL B 1 119 ? 10.828 7.855 -10.469 1 96.25 119 VAL B C 1
ATOM 2479 O O . VAL B 1 119 ? 10.117 6.855 -10.383 1 96.25 119 VAL B O 1
ATOM 2482 N N . PRO B 1 120 ? 10.602 8.828 -11.289 1 92.94 120 PRO B N 1
ATOM 2483 C CA . PRO B 1 120 ? 9.469 8.695 -12.203 1 92.94 120 PRO B CA 1
ATOM 2484 C C . PRO B 1 120 ? 9.641 7.547 -13.195 1 92.94 120 PRO B C 1
ATOM 2486 O O . PRO B 1 120 ? 10.758 7.281 -13.648 1 92.94 120 PRO B O 1
ATOM 2489 N N . LYS B 1 121 ? 8.609 6.922 -13.57 1 86.94 121 LYS B N 1
ATOM 2490 C CA . LYS B 1 121 ? 8.656 5.805 -14.508 1 86.94 121 LYS B CA 1
ATOM 2491 C C . LYS B 1 121 ? 8.898 6.293 -15.938 1 86.94 121 LYS B C 1
ATOM 2493 O O . LYS B 1 121 ? 9.617 5.652 -16.703 1 86.94 121 LYS B O 1
ATOM 2498 N N . TYR B 1 122 ? 8.25 7.305 -16.406 1 81.69 122 TYR B N 1
ATOM 2499 C CA . TYR B 1 122 ? 8.289 7.648 -17.812 1 81.69 122 TYR B CA 1
ATOM 2500 C C . TYR B 1 122 ? 8.805 9.07 -18.016 1 81.69 122 TYR B C 1
ATOM 2502 O O . TYR B 1 122 ? 9.406 9.375 -19.047 1 81.69 122 TYR B O 1
ATOM 2510 N N . ASP B 1 123 ? 8.453 9.953 -17.188 1 72.06 123 ASP B N 1
ATOM 2511 C CA . ASP B 1 123 ? 8.797 11.344 -17.438 1 72.06 123 ASP B CA 1
ATOM 2512 C C . ASP B 1 123 ? 10.039 11.758 -16.672 1 72.06 123 ASP B C 1
ATOM 2514 O O . ASP B 1 123 ? 10.578 10.977 -15.875 1 72.06 123 ASP B O 1
ATOM 2518 N N . SER B 1 124 ? 10.477 12.781 -17.188 1 72 124 SER B N 1
ATOM 2519 C CA . SER B 1 124 ? 11.688 13.328 -16.578 1 72 124 SER B CA 1
ATOM 2520 C C . SER B 1 124 ? 11.367 14.141 -15.328 1 72 124 SER B C 1
ATOM 2522 O O . SER B 1 124 ? 12 15.156 -15.062 1 72 124 SER B O 1
ATOM 2524 N N . ARG B 1 125 ? 10.461 13.633 -14.625 1 78.38 125 ARG B N 1
ATOM 2525 C CA . ARG B 1 125 ? 10.188 14.312 -13.359 1 78.38 125 ARG B CA 1
ATOM 2526 C C . ARG B 1 125 ? 11.312 14.078 -12.359 1 78.38 125 ARG B C 1
ATOM 2528 O O . ARG B 1 125 ? 12.242 13.32 -12.633 1 78.38 125 ARG B O 1
ATOM 2535 N N . GLN B 1 126 ? 11.25 14.828 -11.344 1 87.06 126 GLN B N 1
ATOM 2536 C CA . GLN B 1 126 ? 12.312 14.797 -10.344 1 87.06 126 GLN B CA 1
ATOM 2537 C C . GLN B 1 126 ? 12.188 13.562 -9.445 1 87.06 126 GLN B C 1
ATOM 2539 O O . GLN B 1 126 ? 11.078 13.086 -9.188 1 87.06 126 GLN B O 1
ATOM 2544 N N . GLN B 1 127 ? 13.328 13.141 -9.078 1 94.19 127 GLN B N 1
ATOM 2545 C CA . GLN B 1 127 ? 13.445 12.109 -8.047 1 94.19 127 GLN B CA 1
ATOM 2546 C C . GLN B 1 127 ? 13.062 12.656 -6.676 1 94.19 127 GLN B C 1
ATOM 2548 O O . GLN B 1 127 ? 13.281 13.836 -6.391 1 94.19 127 GLN B O 1
ATOM 2553 N N . PHE B 1 128 ? 12.445 11.766 -5.871 1 97 128 PHE B N 1
ATOM 2554 C CA . PHE B 1 128 ? 12.117 12.172 -4.512 1 97 128 PHE B CA 1
ATOM 2555 C C . PHE B 1 128 ? 12.75 11.234 -3.492 1 97 128 PHE B C 1
ATOM 2557 O O . PHE B 1 128 ? 12.953 10.047 -3.775 1 97 128 PHE B O 1
ATOM 2564 N N . LYS B 1 129 ? 13.117 11.844 -2.389 1 97.31 129 LYS B N 1
ATOM 2565 C CA . LYS B 1 129 ? 13.414 11.031 -1.214 1 97.31 129 LYS B CA 1
ATOM 2566 C C . LYS B 1 129 ? 12.141 10.641 -0.475 1 97.31 129 LYS B C 1
ATOM 2568 O O . LYS B 1 129 ? 11.242 11.461 -0.292 1 97.31 129 LYS B O 1
ATOM 2573 N N . VAL B 1 130 ? 12.055 9.312 -0.142 1 98.31 130 VAL B N 1
ATOM 2574 C CA . VAL B 1 130 ? 10.938 8.875 0.688 1 98.31 130 VAL B CA 1
ATOM 2575 C C . VAL B 1 130 ? 11.078 9.461 2.092 1 98.31 130 VAL B C 1
ATOM 2577 O O . VAL B 1 130 ? 12.172 9.477 2.658 1 98.31 130 VAL B O 1
ATOM 2580 N N . LYS B 1 131 ? 9.938 9.922 2.678 1 98 131 LYS B N 1
ATOM 2581 C CA . LYS B 1 131 ? 9.984 10.562 3.992 1 98 131 LYS B CA 1
ATOM 2582 C C . LYS B 1 131 ? 10.156 9.523 5.098 1 98 131 LYS B C 1
ATOM 2584 O O . LYS B 1 131 ? 9.367 8.578 5.203 1 98 131 LYS B O 1
ATOM 2589 N N . HIS B 1 132 ? 11.195 9.703 5.855 1 96.81 132 HIS B N 1
ATOM 2590 C CA . HIS B 1 132 ? 11.445 8.977 7.098 1 96.81 132 HIS B CA 1
ATOM 2591 C C . HIS B 1 132 ? 11.734 9.945 8.242 1 96.81 132 HIS B C 1
ATOM 2593 O O . HIS B 1 132 ? 11.883 11.148 8.023 1 96.81 132 HIS B O 1
ATOM 2599 N N . LEU B 1 133 ? 11.703 9.438 9.398 1 95.75 133 LEU B N 1
ATOM 2600 C CA . LEU B 1 133 ? 12.133 10.203 10.562 1 95.75 133 LEU B CA 1
ATOM 2601 C C . LEU B 1 133 ? 13.477 9.695 11.078 1 95.75 133 LEU B C 1
ATOM 2603 O O . LEU B 1 133 ? 14.039 8.75 10.523 1 95.75 133 LEU B O 1
ATOM 2607 N N . SER B 1 134 ? 14.008 10.367 12.023 1 92.5 134 SER B N 1
ATOM 2608 C CA . SER B 1 134 ? 15.352 10.047 12.492 1 92.5 134 SER B CA 1
ATOM 2609 C C . SER B 1 134 ? 15.43 8.609 12.984 1 92.5 134 SER B C 1
ATOM 2611 O O . SER B 1 134 ? 16.422 7.91 12.727 1 92.5 134 SER B O 1
ATOM 2613 N N . THR B 1 135 ? 14.367 8.062 13.633 1 91.62 135 THR B N 1
ATOM 2614 C CA . THR B 1 135 ? 14.438 6.723 14.195 1 91.62 135 THR B CA 1
ATOM 2615 C C . THR B 1 135 ? 13.211 5.906 13.805 1 91.62 135 THR B C 1
ATOM 2617 O O . THR B 1 135 ? 12.898 4.898 14.438 1 91.62 135 THR B O 1
ATOM 2620 N N . SER B 1 136 ? 12.461 6.391 12.93 1 95.81 136 SER B N 1
ATOM 2621 C CA . SER B 1 136 ? 11.266 5.691 12.492 1 95.81 136 SER B CA 1
ATOM 2622 C C . SER B 1 136 ? 11.102 5.781 10.977 1 95.81 136 SER B C 1
ATOM 2624 O O . SER B 1 136 ? 11.547 6.742 10.352 1 95.81 136 SER B O 1
ATOM 2626 N N . TYR B 1 137 ? 10.422 4.773 10.43 1 96.62 137 TYR B N 1
ATOM 2627 C CA . TYR B 1 137 ? 10.508 4.598 8.984 1 96.62 137 TYR B CA 1
ATOM 2628 C C . TYR B 1 137 ? 9.133 4.305 8.391 1 96.62 137 TYR B C 1
ATOM 2630 O O . TYR B 1 137 ? 8.312 3.633 9.016 1 96.62 137 TYR B O 1
ATOM 2638 N N . GLN B 1 138 ? 8.93 4.875 7.203 1 97.69 138 GLN B N 1
ATOM 2639 C CA . GLN B 1 138 ? 7.836 4.41 6.352 1 97.69 138 GLN B CA 1
ATOM 2640 C C . GLN B 1 138 ? 8.18 3.076 5.695 1 97.69 138 GLN B C 1
ATOM 2642 O O . GLN B 1 138 ? 9.25 2.93 5.098 1 97.69 138 GLN B O 1
ATOM 2647 N N . ILE B 1 139 ? 7.293 2.094 5.828 1 95.31 139 ILE B N 1
ATOM 2648 C CA . ILE B 1 139 ? 7.59 0.739 5.375 1 95.31 139 ILE B CA 1
ATOM 2649 C C . ILE B 1 139 ? 6.594 0.322 4.297 1 95.31 139 ILE B C 1
ATOM 2651 O O . ILE B 1 139 ? 5.398 0.608 4.406 1 95.31 139 ILE B O 1
ATOM 2655 N N . LEU B 1 140 ? 7.09 -0.307 3.281 1 96.75 140 LEU B N 1
ATOM 2656 C CA . LEU B 1 140 ? 6.277 -0.918 2.238 1 96.75 140 LEU B CA 1
ATOM 2657 C C . LEU B 1 140 ? 6.414 -2.438 2.26 1 96.75 140 LEU B C 1
ATOM 2659 O O . LEU B 1 140 ? 7.508 -2.963 2.465 1 96.75 140 LEU B O 1
ATOM 2663 N N . HIS B 1 141 ? 5.352 -3.098 2.047 1 94.94 141 HIS B N 1
ATOM 2664 C CA . HIS B 1 141 ? 5.355 -4.547 1.903 1 94.94 141 HIS B CA 1
ATOM 2665 C C . HIS B 1 141 ? 5.336 -4.957 0.434 1 94.94 141 HIS B C 1
ATOM 2667 O O . HIS B 1 141 ? 4.316 -4.797 -0.245 1 94.94 141 HIS B O 1
ATOM 2673 N N . GLU B 1 142 ? 6.43 -5.492 -0.06 1 95.19 142 GLU B N 1
ATOM 2674 C CA . GLU B 1 142 ? 6.543 -5.719 -1.498 1 95.19 142 GLU B CA 1
ATOM 2675 C C . GLU B 1 142 ? 6.828 -7.188 -1.805 1 95.19 142 GLU B C 1
ATOM 2677 O O . GLU B 1 142 ? 7.395 -7.902 -0.974 1 95.19 142 GLU B O 1
ATOM 2682 N N . GLY B 1 143 ? 6.422 -7.582 -3.045 1 93.38 143 GLY B N 1
ATOM 2683 C CA . GLY B 1 143 ? 6.688 -8.922 -3.535 1 93.38 143 GLY B CA 1
ATOM 2684 C C . GLY B 1 143 ? 7.98 -9.031 -4.316 1 93.38 143 GLY B C 1
ATOM 2685 O O . GLY B 1 143 ? 8.453 -8.039 -4.879 1 93.38 143 GLY B O 1
ATOM 2686 N N . LYS B 1 144 ? 8.492 -10.219 -4.25 1 89.56 144 LYS B N 1
ATOM 2687 C CA . LYS B 1 144 ? 9.68 -10.539 -5.043 1 89.56 144 LYS B CA 1
ATOM 2688 C C . LYS B 1 144 ? 9.539 -11.914 -5.695 1 89.56 144 LYS B C 1
ATOM 2690 O O . LYS B 1 144 ? 9.047 -12.859 -5.07 1 89.56 144 LYS B O 1
ATOM 2695 N N . CYS B 1 145 ? 9.961 -11.961 -6.918 1 86.69 145 CYS B N 1
ATOM 2696 C CA . CYS B 1 145 ? 10.039 -13.25 -7.59 1 86.69 145 CYS B CA 1
ATOM 2697 C C . CYS B 1 145 ? 11.422 -13.867 -7.441 1 86.69 145 CYS B C 1
ATOM 2699 O O . CYS B 1 145 ? 12.43 -13.164 -7.555 1 86.69 145 CYS B O 1
ATOM 2701 N N . ALA B 1 146 ? 11.508 -15.086 -7.203 1 76.75 146 ALA B N 1
ATOM 2702 C CA . ALA B 1 146 ? 12.789 -15.773 -7.074 1 76.75 146 ALA B CA 1
ATOM 2703 C C . ALA B 1 146 ? 13.531 -15.805 -8.406 1 76.75 146 ALA B C 1
ATOM 2705 O O . ALA B 1 146 ? 14.758 -15.648 -8.445 1 76.75 146 ALA B O 1
ATOM 2706 N N . SER B 1 147 ? 12.766 -15.938 -9.5 1 77.62 147 SER B N 1
ATOM 2707 C CA . SER B 1 147 ? 13.391 -16.062 -10.812 1 77.62 147 SER B CA 1
ATOM 2708 C C . SER B 1 147 ? 12.578 -15.352 -11.883 1 77.62 147 SER B C 1
ATOM 2710 O O . SER B 1 147 ? 11.984 -16 -12.75 1 77.62 147 SER B O 1
ATOM 2712 N N . PRO B 1 148 ? 12.695 -14.008 -11.852 1 78.75 148 PRO B N 1
ATOM 2713 C CA . PRO B 1 148 ? 11.953 -13.305 -12.898 1 78.75 148 PRO B CA 1
ATOM 2714 C C . PRO B 1 148 ? 12.422 -13.68 -14.305 1 78.75 148 PRO B C 1
ATOM 2716 O O . PRO B 1 148 ? 13.633 -13.773 -14.547 1 78.75 148 PRO B O 1
ATOM 2719 N N . GLY B 1 149 ? 11.484 -13.93 -15.156 1 78.19 149 GLY B N 1
ATOM 2720 C CA . GLY B 1 149 ? 11.805 -14.266 -16.531 1 78.19 149 GLY B CA 1
ATOM 2721 C C . GLY B 1 149 ? 11.984 -15.758 -16.75 1 78.19 149 GLY B C 1
ATOM 2722 O O . GLY B 1 149 ? 12.102 -16.203 -17.906 1 78.19 149 GLY B O 1
ATOM 2723 N N . ALA B 1 150 ? 12.047 -16.516 -15.672 1 77.69 150 ALA B N 1
ATOM 2724 C CA . ALA B 1 150 ? 12.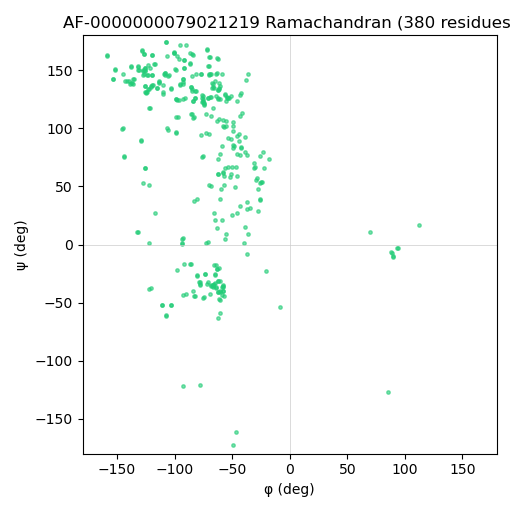211 -17.953 -15.805 1 77.69 150 ALA B CA 1
ATOM 2725 C C . ALA B 1 150 ? 10.961 -18.609 -16.391 1 77.69 150 ALA B C 1
ATOM 2727 O O . ALA B 1 150 ? 9.859 -18.078 -16.25 1 77.69 150 ALA B O 1
ATOM 2728 N N . ALA B 1 151 ? 11.211 -19.672 -17.156 1 75.44 151 ALA B N 1
ATOM 2729 C CA . ALA B 1 151 ? 10.094 -20.438 -17.703 1 75.44 151 ALA B CA 1
ATOM 2730 C C . ALA B 1 151 ? 9.242 -21.047 -16.594 1 75.44 151 ALA B C 1
ATOM 2732 O O . ALA B 1 151 ? 9.766 -21.516 -15.586 1 75.44 151 ALA B O 1
ATOM 2733 N N . CYS B 1 152 ? 7.902 -20.719 -16.719 1 71.56 152 CYS B N 1
ATOM 2734 C CA . CYS B 1 152 ? 6.957 -21.359 -15.805 1 71.56 152 CYS B CA 1
ATOM 2735 C C . CYS B 1 152 ? 6.43 -22.672 -16.391 1 71.56 152 CYS B C 1
ATOM 2737 O O . CYS B 1 152 ? 6.742 -23.016 -17.531 1 71.56 152 CYS B O 1
ATOM 2739 N N . THR B 1 153 ? 5.648 -23.406 -15.438 1 61.12 153 THR B N 1
ATOM 2740 C CA . THR B 1 153 ? 5.051 -24.656 -15.922 1 61.12 153 THR B CA 1
ATOM 2741 C C . THR B 1 153 ? 4.137 -24.391 -17.109 1 61.12 153 THR B C 1
ATOM 2743 O O . THR B 1 153 ? 3.51 -23.328 -17.203 1 61.12 153 THR B O 1
ATOM 2746 N N . MET B 1 154 ? 3.936 -25.234 -18.172 1 55.97 154 MET B N 1
ATOM 2747 C CA . MET B 1 154 ? 3.049 -25.25 -19.328 1 55.97 154 MET B CA 1
ATOM 2748 C C . MET B 1 154 ? 3.422 -24.156 -20.312 1 55.97 154 MET B C 1
ATOM 2750 O O . MET B 1 154 ? 2.607 -23.766 -21.156 1 55.97 154 MET B O 1
ATOM 2754 N N . THR B 1 155 ? 4.539 -23.297 -20.406 1 65.12 155 THR B N 1
ATOM 2755 C CA . THR B 1 155 ? 5.059 -22.375 -21.406 1 65.12 155 THR B CA 1
ATOM 2756 C C . THR B 1 155 ? 4.965 -20.922 -20.922 1 65.12 155 THR B C 1
ATOM 2758 O O . THR B 1 155 ? 4.988 -19.984 -21.719 1 65.12 155 THR B O 1
ATOM 2761 N N . GLY B 1 156 ? 4.797 -20.781 -19.766 1 72.31 156 GLY B N 1
ATOM 2762 C CA . GLY B 1 156 ? 4.711 -19.391 -19.312 1 72.31 156 GLY B CA 1
ATOM 2763 C C . GLY B 1 156 ? 6.027 -18.859 -18.781 1 72.31 156 GLY B C 1
ATOM 2764 O O . GLY B 1 156 ? 7.008 -19.609 -18.688 1 72.31 156 GLY B O 1
ATOM 2765 N N . THR B 1 157 ? 6.09 -17.516 -18.766 1 79.69 157 THR B N 1
ATOM 2766 C CA . THR B 1 157 ? 7.242 -16.844 -18.172 1 79.69 157 THR B CA 1
ATOM 2767 C C . THR B 1 157 ? 6.855 -16.141 -16.875 1 79.69 157 THR B C 1
ATOM 2769 O O . THR B 1 157 ? 5.789 -15.531 -16.781 1 79.69 157 THR B O 1
ATOM 2772 N N . CYS B 1 158 ? 7.77 -16.297 -15.883 1 83.44 158 CYS B N 1
ATOM 2773 C CA . CYS B 1 158 ? 7.531 -15.664 -14.594 1 83.44 158 CYS B CA 1
ATOM 2774 C C . CYS B 1 158 ? 7.766 -14.164 -14.664 1 83.44 158 CYS B C 1
ATOM 2776 O O . CYS B 1 158 ? 8.859 -13.711 -15.023 1 83.44 158 CYS B O 1
ATOM 2778 N N . GLN B 1 159 ? 6.703 -13.453 -14.32 1 86.62 159 GLN B N 1
ATOM 2779 C CA . GLN B 1 159 ? 6.797 -12 -14.383 1 86.62 159 GLN B CA 1
ATOM 2780 C C . GLN B 1 159 ? 6.41 -11.367 -13.047 1 86.62 159 GLN B C 1
ATOM 2782 O O . GLN B 1 159 ? 5.609 -11.938 -12.297 1 86.62 159 GLN B O 1
ATOM 2787 N N . LEU B 1 160 ? 7.047 -10.25 -12.859 1 89.81 160 LEU B N 1
ATOM 2788 C CA . LEU B 1 160 ? 6.703 -9.469 -11.672 1 89.81 160 LEU B CA 1
ATOM 2789 C C . LEU B 1 160 ? 5.617 -8.445 -11.992 1 89.81 160 LEU B C 1
ATOM 2791 O O . LEU B 1 160 ? 5.758 -7.664 -12.938 1 89.81 160 LEU B O 1
ATOM 2795 N N . MET B 1 161 ? 4.543 -8.547 -11.18 1 90.19 161 MET B N 1
ATOM 2796 C CA . MET B 1 161 ? 3.457 -7.582 -11.305 1 90.19 161 MET B CA 1
ATOM 2797 C C . MET B 1 161 ? 3.572 -6.492 -10.242 1 90.19 161 MET B C 1
ATOM 2799 O O . MET B 1 161 ? 4.027 -6.75 -9.125 1 90.19 161 MET B O 1
ATOM 2803 N N . TYR B 1 162 ? 3.064 -5.316 -10.664 1 91.88 162 TYR B N 1
ATOM 2804 C CA . TYR B 1 162 ? 3.176 -4.18 -9.758 1 91.88 162 TYR B CA 1
ATOM 2805 C C . TYR B 1 162 ? 1.798 -3.676 -9.336 1 91.88 162 TYR B C 1
ATOM 2807 O O . TYR B 1 162 ? 0.808 -3.916 -10.031 1 91.88 162 TYR B O 1
ATOM 2815 N N . ARG B 1 163 ? 1.766 -3.051 -8.203 1 92.62 163 ARG B N 1
ATOM 2816 C CA . ARG B 1 163 ? 0.617 -2.287 -7.727 1 92.62 163 ARG B CA 1
ATOM 2817 C C . ARG B 1 163 ? 0.985 -0.823 -7.508 1 92.62 163 ARG B C 1
ATOM 2819 O O . ARG B 1 163 ? 2.168 -0.478 -7.445 1 92.62 163 ARG B O 1
ATOM 2826 N N . VAL B 1 164 ? -0.1 -0.017 -7.418 1 93.75 164 VAL B N 1
ATOM 2827 C CA . VAL B 1 164 ? 0.152 1.382 -7.086 1 93.75 164 VAL B CA 1
ATOM 2828 C C . VAL B 1 164 ? -0.199 1.639 -5.621 1 93.75 164 VAL B C 1
ATOM 2830 O O . VAL B 1 164 ? -1.227 1.164 -5.133 1 93.75 164 VAL B O 1
ATOM 2833 N N . GLN B 1 165 ? 0.667 2.322 -4.949 1 96.56 165 GLN B N 1
ATOM 2834 C CA . GLN B 1 165 ? 0.5 2.721 -3.557 1 96.56 165 GLN B CA 1
ATOM 2835 C C . GLN B 1 165 ? 0.986 4.148 -3.332 1 96.56 165 GLN B C 1
ATOM 2837 O O . GLN B 1 165 ? 2.008 4.559 -3.887 1 96.56 165 GLN B O 1
ATOM 2842 N N . TRP B 1 166 ? 0.259 4.918 -2.566 1 97.81 166 TRP B N 1
ATOM 2843 C CA . TRP B 1 166 ? 0.664 6.289 -2.289 1 97.81 166 TRP B CA 1
ATOM 2844 C C . TRP B 1 166 ? 1.66 6.34 -1.135 1 97.81 166 TRP B C 1
ATOM 2846 O O . TRP B 1 166 ? 1.356 5.902 -0.024 1 97.81 166 TRP B O 1
ATOM 2856 N N . VAL B 1 167 ? 2.801 6.918 -1.412 1 98.44 167 VAL B N 1
ATOM 2857 C CA . VAL B 1 167 ? 3.941 6.953 -0.504 1 98.44 167 VAL B CA 1
ATOM 2858 C C . VAL B 1 167 ? 4.309 8.398 -0.189 1 98.4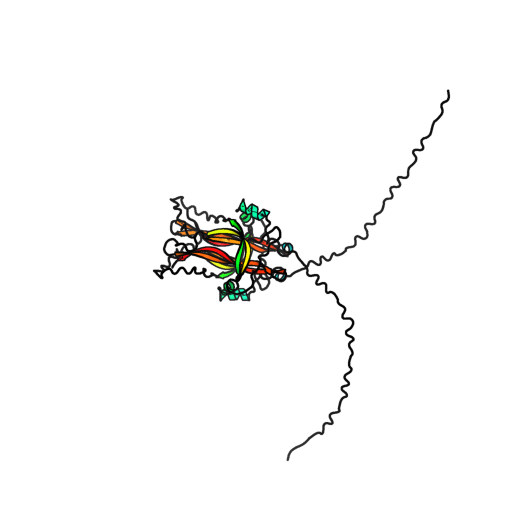4 167 VAL B C 1
ATOM 2860 O O . VAL B 1 167 ? 4.328 9.25 -1.082 1 98.44 167 VAL B O 1
ATOM 2863 N N . LEU B 1 168 ? 4.566 8.656 1.095 1 98.56 168 LEU B N 1
ATOM 2864 C CA . LEU B 1 168 ? 4.938 9.992 1.527 1 98.56 168 LEU B CA 1
ATOM 2865 C C . LEU B 1 168 ? 6.379 10.312 1.147 1 98.56 168 LEU B C 1
ATOM 2867 O O . LEU B 1 168 ? 7.297 9.578 1.524 1 98.56 168 LEU B O 1
ATOM 2871 N N . VAL B 1 169 ? 6.559 11.383 0.456 1 98.12 169 VAL B N 1
ATOM 2872 C CA . VAL B 1 169 ? 7.891 11.789 0.024 1 98.12 169 VAL B CA 1
ATOM 2873 C C . VAL B 1 169 ? 8.164 13.227 0.461 1 98.12 169 VAL B C 1
ATOM 2875 O O . VAL B 1 169 ? 7.238 13.953 0.835 1 98.12 169 VAL B O 1
ATOM 2878 N N . GLU B 1 170 ? 9.453 13.531 0.396 1 96.06 170 GLU B N 1
ATOM 2879 C CA . GLU B 1 170 ? 9.891 14.891 0.682 1 96.06 170 GLU B CA 1
ATOM 2880 C C . GLU B 1 170 ? 10.117 15.68 -0.605 1 96.06 170 GLU B C 1
ATOM 2882 O O . GLU B 1 170 ? 10.922 15.289 -1.451 1 96.06 170 GLU B O 1
ATOM 2887 N N . LYS B 1 171 ? 9.43 16.766 -0.608 1 91.44 171 LYS B N 1
ATOM 2888 C CA . LYS B 1 171 ? 9.656 17.656 -1.754 1 91.44 171 LYS B CA 1
ATOM 2889 C C . LYS B 1 171 ? 10.875 18.547 -1.528 1 91.44 171 LYS B C 1
ATOM 2891 O O . LYS B 1 171 ? 11.336 18.703 -0.396 1 91.44 171 LYS B O 1
ATOM 2896 N N . GLY B 1 172 ? 11.352 19.109 -2.598 1 85.19 172 GLY B N 1
ATOM 2897 C CA . GLY B 1 172 ? 12.523 19.969 -2.545 1 85.19 172 GLY B CA 1
ATOM 2898 C C . GLY B 1 172 ? 12.32 21.219 -1.717 1 85.19 172 GLY B C 1
ATOM 2899 O O . GLY B 1 172 ? 13.281 21.797 -1.2 1 85.19 172 GLY B O 1
ATOM 2900 N N . ASP B 1 173 ? 11.102 21.641 -1.488 1 86 173 ASP B N 1
ATOM 2901 C CA . ASP B 1 173 ? 10.82 22.875 -0.75 1 86 173 ASP B CA 1
ATOM 2902 C C . ASP B 1 173 ? 10.609 22.578 0.735 1 86 173 ASP B C 1
ATOM 2904 O O . ASP B 1 173 ? 10.203 23.469 1.493 1 86 173 ASP B O 1
ATOM 2908 N N . GLY B 1 174 ? 10.805 21.359 1.085 1 83.88 174 GLY B N 1
ATOM 2909 C CA . GLY B 1 174 ? 10.711 21 2.488 1 83.88 174 GLY B CA 1
ATOM 2910 C C . GLY B 1 174 ? 9.336 20.5 2.883 1 83.88 174 GLY B C 1
ATOM 2911 O O . GLY B 1 174 ? 9.109 20.125 4.035 1 83.88 174 GLY B O 1
ATOM 2912 N N . THR B 1 175 ? 8.414 20.516 1.954 1 90.5 175 THR B N 1
ATOM 2913 C CA . THR B 1 175 ? 7.082 20 2.25 1 90.5 175 THR B CA 1
ATOM 2914 C C . THR B 1 175 ? 6.98 18.531 1.896 1 90.5 175 THR B C 1
ATOM 2916 O O . THR B 1 175 ? 7.812 18 1.149 1 90.5 175 THR B O 1
ATOM 2919 N N . ASP B 1 176 ? 6.027 17.906 2.51 1 95.44 176 ASP B N 1
ATOM 2920 C CA . ASP B 1 176 ? 5.789 16.484 2.266 1 95.44 176 ASP B CA 1
ATOM 2921 C C . ASP B 1 176 ? 4.508 16.281 1.464 1 95.44 176 ASP B C 1
ATOM 2923 O O . ASP B 1 176 ? 3.562 17.062 1.574 1 95.44 176 ASP B O 1
ATOM 2927 N N . THR B 1 177 ? 4.555 15.25 0.656 1 96.88 177 THR B N 1
ATOM 2928 C CA . THR B 1 177 ? 3.357 14.914 -0.105 1 96.88 177 THR B CA 1
ATOM 2929 C C . THR B 1 177 ? 3.314 13.422 -0.416 1 96.88 177 THR B C 1
ATOM 2931 O O . THR B 1 177 ? 4.355 12.773 -0.502 1 96.88 177 THR B O 1
ATOM 2934 N N . PHE B 1 178 ? 2.119 12.898 -0.541 1 97.56 178 PHE B N 1
ATOM 2935 C CA . PHE B 1 178 ? 1.951 11.531 -1.013 1 97.56 178 PHE B CA 1
ATOM 2936 C C . PHE B 1 178 ? 1.926 11.477 -2.535 1 97.56 178 PHE B C 1
ATOM 2938 O O . PHE B 1 178 ? 1.265 12.297 -3.178 1 97.56 178 PHE B O 1
ATOM 2945 N N . ILE B 1 179 ? 2.66 10.5 -3.111 1 96.19 179 ILE B N 1
ATOM 2946 C CA . ILE B 1 179 ? 2.67 10.305 -4.559 1 96.19 179 ILE B CA 1
ATOM 2947 C C . ILE B 1 179 ? 2.439 8.828 -4.879 1 96.19 179 ILE B C 1
ATOM 2949 O O . ILE B 1 179 ? 2.742 7.957 -4.062 1 96.19 179 ILE B O 1
ATOM 2953 N N . PRO B 1 180 ? 1.815 8.578 -6.051 1 95.25 180 PRO B N 1
ATOM 2954 C CA . PRO B 1 180 ? 1.643 7.18 -6.457 1 95.25 180 PRO B CA 1
ATOM 2955 C C . PRO B 1 180 ? 2.963 6.504 -6.816 1 95.25 180 PRO B C 1
ATOM 2957 O O . PRO B 1 180 ? 3.711 7.008 -7.656 1 95.25 180 PRO B O 1
ATOM 2960 N N . VAL B 1 181 ? 3.242 5.383 -6.211 1 96.31 181 VAL B N 1
ATOM 2961 C CA . VAL B 1 181 ? 4.457 4.609 -6.453 1 96.31 181 VAL B CA 1
ATOM 2962 C C . VAL B 1 181 ? 4.09 3.184 -6.855 1 96.31 181 VAL B C 1
ATOM 2964 O O . VAL B 1 181 ? 3.248 2.549 -6.215 1 96.31 181 VAL B O 1
ATOM 2967 N N . GLU B 1 182 ? 4.684 2.723 -7.902 1 94.5 182 GLU B N 1
ATOM 2968 C CA . GLU B 1 182 ? 4.57 1.307 -8.242 1 94.5 182 GLU B CA 1
ATOM 2969 C C . GLU B 1 182 ? 5.426 0.45 -7.312 1 94.5 182 GLU B C 1
ATOM 2971 O O . GLU B 1 182 ? 6.645 0.634 -7.23 1 94.5 182 GLU B O 1
ATOM 2976 N N . VAL B 1 183 ? 4.746 -0.423 -6.645 1 96 183 VAL B N 1
ATOM 2977 C CA . VAL B 1 183 ? 5.391 -1.329 -5.703 1 96 183 VAL B CA 1
ATOM 2978 C C . VAL B 1 183 ? 5.254 -2.77 -6.191 1 96 183 VAL B C 1
ATOM 2980 O O . VAL B 1 183 ? 4.172 -3.189 -6.605 1 96 183 VAL B O 1
ATOM 2983 N N . ALA B 1 184 ? 6.352 -3.531 -6.145 1 94.69 184 ALA B N 1
ATOM 2984 C CA . ALA B 1 184 ? 6.289 -4.938 -6.543 1 94.69 184 ALA B CA 1
ATOM 2985 C C . ALA B 1 184 ? 5.207 -5.676 -5.758 1 94.69 184 ALA B C 1
ATOM 2987 O O . ALA B 1 184 ? 5.188 -5.637 -4.527 1 94.69 184 ALA B O 1
ATOM 2988 N N . ASN B 1 185 ? 4.344 -6.324 -6.504 1 94.12 185 ASN B N 1
ATOM 2989 C CA . ASN B 1 185 ? 3.176 -6.906 -5.848 1 94.12 185 ASN B CA 1
ATOM 2990 C C . ASN B 1 185 ? 3.273 -8.43 -5.773 1 94.12 185 ASN B C 1
ATOM 2992 O O . ASN B 1 185 ? 3.301 -9 -4.68 1 94.12 185 ASN B O 1
ATOM 2996 N N . HIS B 1 186 ? 3.326 -9.078 -6.949 1 91.25 186 HIS B N 1
ATOM 2997 C CA . HIS B 1 186 ? 3.379 -10.531 -6.957 1 91.25 186 HIS B CA 1
ATOM 2998 C C . HIS B 1 186 ? 3.953 -11.055 -8.273 1 91.25 186 HIS B C 1
ATOM 3000 O O . HIS B 1 186 ? 4.059 -10.312 -9.25 1 91.25 186 HIS B O 1
ATOM 3006 N N . CYS B 1 187 ? 4.348 -12.281 -8.156 1 87.25 187 CYS B N 1
ATOM 3007 C CA . CYS B 1 187 ? 4.82 -12.977 -9.352 1 87.25 187 CYS B CA 1
ATOM 3008 C C . CYS B 1 187 ? 3.686 -13.742 -10.016 1 87.25 187 CYS B C 1
ATOM 3010 O O . CYS B 1 187 ? 2.789 -14.25 -9.344 1 87.25 187 CYS B O 1
ATOM 3012 N N . TYR B 1 188 ? 3.695 -13.742 -11.328 1 82.38 188 TYR B N 1
ATOM 3013 C CA . TYR B 1 188 ? 2.689 -14.516 -12.047 1 82.38 188 TYR B CA 1
ATOM 3014 C C . TYR B 1 188 ? 3.266 -15.109 -13.328 1 82.38 188 TYR B C 1
ATOM 3016 O O . TYR B 1 188 ? 4.203 -14.555 -13.906 1 82.38 188 TYR B O 1
ATOM 3024 N N . CYS B 1 189 ? 2.764 -16.266 -13.641 1 76.44 189 CYS B N 1
ATOM 3025 C CA . CYS B 1 189 ? 3.17 -16.891 -14.891 1 76.44 189 CYS B CA 1
ATOM 3026 C C . CYS B 1 189 ? 2.344 -16.359 -16.062 1 76.44 189 CYS B C 1
ATOM 3028 O O . CYS B 1 189 ? 1.14 -16.609 -16.141 1 76.44 189 CYS B O 1
ATOM 3030 N N . GLN B 1 190 ? 2.959 -15.633 -16.828 1 75.56 190 GLN B N 1
ATOM 3031 C CA . GLN B 1 190 ? 2.303 -15.148 -18.047 1 75.56 190 GLN B CA 1
ATOM 3032 C C . GLN B 1 190 ? 2.416 -16.172 -19.172 1 75.56 190 GLN B C 1
ATOM 3034 O O . GLN B 1 190 ? 3.521 -16.484 -19.609 1 75.56 190 GLN B O 1
ATOM 3039 N N . TYR B 1 191 ? 1.269 -16.672 -19.453 1 65.06 191 TYR B N 1
ATOM 3040 C CA . TYR B 1 191 ? 1.266 -17.688 -20.5 1 65.06 191 TYR B CA 1
ATOM 3041 C C . TYR B 1 191 ? 1.194 -17.062 -21.891 1 65.06 191 TYR B C 1
ATOM 3043 O O . TYR B 1 191 ? 0.554 -16.016 -22.062 1 65.06 191 TYR B O 1
ATOM 3051 N N . HIS B 1 192 ? 2.006 -17.484 -22.766 1 58.78 192 HIS B N 1
ATOM 3052 C CA . HIS B 1 192 ? 2.057 -17.016 -24.141 1 58.78 192 HIS B CA 1
ATOM 3053 C C . HIS B 1 192 ? 1.244 -17.922 -25.062 1 58.78 192 HIS B C 1
ATOM 3055 O O . HIS B 1 192 ? 1.138 -19.125 -24.828 1 58.78 192 HIS B O 1
#

Foldseek 3Di:
DDDDDPPPPCPPPPPPPPPPPPPPPPPPDPPCPVCPVVDDDPCRVAPAQDDDPVVVVVCVVPVCVQVQQAKEFDAFDDKAWDADDDPPPPPPDDPPPPPVPPLVFQFKTKIKTFTAKIGHDPDPDDIWGFDDDPPGTDIDIAIDGPHAQDQTPPAWGKHWDWDWDWTWTADPVGDIHTGIYIGTHGIDTGHD/DDDDDPDPPPPDPPDPPPPPPPPPPPDPDPPCPVCPVVDDDPCRVAPAQDDDPVVVVVCVVPVCVQVQQAKEFDAFDDKAWDADDDPPPPPPDDPPDPPVCPLPFAFKTKIKTFTAKIDHDPDPDDIWGFDDDPPGTDIDIAIDTPDAQDATPPGWGKHWDWDWDWTWTADPVGDIHTGIYTGTHGIDTDHD

Solvent-accessible surface area (backbone atoms only — not comparable to full-atom values): 22358 Å² total; per-residue (Å²): 137,73,91,66,88,72,81,76,81,79,80,60,92,65,85,68,75,80,75,74,76,75,75,78,77,66,80,74,66,80,73,71,70,69,72,76,62,64,77,66,50,68,65,70,55,43,31,63,53,52,42,38,54,64,57,56,52,43,35,67,77,39,55,61,58,61,62,61,69,16,23,31,73,71,40,68,74,45,76,39,74,37,70,68,76,58,68,75,72,83,65,82,70,78,82,59,87,43,55,81,44,38,62,77,46,39,44,59,44,36,25,39,29,30,61,37,30,32,33,44,69,74,54,91,56,74,68,33,41,45,48,63,52,96,62,25,35,40,72,44,61,31,28,40,50,81,36,70,65,37,70,24,82,80,69,13,33,12,35,62,31,60,39,58,44,74,43,53,24,41,44,95,86,74,48,67,37,27,41,50,27,44,38,42,50,36,33,39,60,48,46,61,134,85,91,89,71,93,76,83,79,81,80,79,83,79,83,80,74,79,78,77,74,78,73,80,75,68,78,74,69,80,73,72,70,69,72,76,62,64,77,67,51,69,65,71,55,43,31,63,53,52,44,39,55,66,58,54,52,42,36,68,76,38,55,59,56,61,61,60,70,14,22,31,75,71,40,68,76,44,77,40,74,38,70,71,76,58,69,75,73,83,64,81,72,79,82,58,80,50,53,79,51,46,73,77,42,40,45,58,45,36,25,38,29,31,60,37,29,32,32,44,69,76,55,90,56,75,67,32,42,45,48,62,53,98,61,25,36,40,72,44,61,32,29,40,50,85,37,68,65,35,68,25,80,85,64,10,33,10,36,62,31,60,36,60,44,74,43,54,24,41,45,95,86,73,46,66,36,27,41,49,26,44,39,43,50,35,31,37,55,48,50,73

Nearest PDB structures (foldseek):
  1aoc-assembly1_B  TM=8.276E-01  e=8.951E-03  Tachypleus tridentatus
  1hcf-assembly1_A  TM=6.691E-01  e=1.055E-02  Homo sapiens
  1bnd-assembly1_A  TM=6.860E-01  e=9.990E-03  Homo sapiens
  1b98-assembly1_M  TM=6.121E-01  e=2.276E-02  Homo sapiens
  7uwl-assembly1_B  TM=6.897E-01  e=3.172E-01  Homo sapiens

pLDDT: mean 70.76, std 26.89, range [21.14, 98.56]